Protein AF-A0A3S5DMW7-F1 (afdb_monomer_lite)

InterPro domains:
  IPR001501 Nickel-dependent hydrogenase, large subunit [PF00374] (2-198)
  IPR029014 [NiFe]-hydrogenase, large subunit [G3DSA:1.10.645.10] (1-201)
  IPR029014 [NiFe]-hydrogenase, large subunit [SSF56762] (2-193)
  IPR050867 [NiFe]/[NiFeSe] hydrogenase large subunit [PTHR42958] (2-194)

Radius of gyration: 21.22 Å; chains: 1; bounding box: 52×34×64 Å

Structure (mmCIF, N/CA/C/O backbone):
data_AF-A0A3S5DMW7-F1
#
_entry.id   AF-A0A3S5DMW7-F1
#
loop_
_atom_site.group_PDB
_atom_site.id
_atom_site.type_symbol
_atom_site.label_atom_id
_atom_site.label_alt_id
_atom_site.label_comp_id
_atom_site.label_asym_id
_atom_site.label_entity_id
_atom_site.label_seq_id
_atom_site.pdbx_PDB_ins_code
_atom_site.Cartn_x
_atom_site.Cartn_y
_atom_site.Cartn_z
_atom_site.occupancy
_atom_site.B_iso_or_equiv
_atom_site.auth_seq_id
_atom_site.auth_comp_id
_atom_site.auth_asym_id
_atom_site.auth_atom_id
_atom_site.pdbx_PDB_model_num
ATOM 1 N N . MET A 1 1 ? -8.457 -1.153 -12.625 1.00 88.94 1 MET A N 1
ATOM 2 C CA . MET A 1 1 ? -7.488 -0.552 -11.677 1.00 88.94 1 MET A CA 1
ATOM 3 C C . MET A 1 1 ? -7.073 -1.619 -10.680 1.00 88.94 1 MET A C 1
ATOM 5 O O . MET A 1 1 ? -7.927 -2.416 -10.309 1.00 88.94 1 MET A O 1
ATOM 9 N N . ASN A 1 2 ? -5.802 -1.644 -10.276 1.00 97.62 2 ASN A N 1
ATOM 10 C CA . ASN A 1 2 ? -5.275 -2.627 -9.328 1.00 97.62 2 ASN A CA 1
ATOM 11 C C . ASN A 1 2 ? -4.848 -1.918 -8.041 1.00 97.62 2 ASN A C 1
ATOM 13 O O . ASN A 1 2 ? -4.156 -0.903 -8.116 1.00 97.62 2 ASN A O 1
ATOM 17 N N . LEU A 1 3 ? -5.246 -2.435 -6.881 1.00 98.31 3 LEU A N 1
ATOM 18 C CA . LEU A 1 3 ? -5.044 -1.797 -5.579 1.00 98.31 3 LEU A CA 1
ATOM 19 C C . LEU A 1 3 ? -4.455 -2.766 -4.570 1.00 98.31 3 LEU A C 1
ATOM 21 O O . LEU A 1 3 ? -4.850 -3.928 -4.543 1.00 98.31 3 LEU A O 1
ATOM 25 N N . LEU A 1 4 ? -3.560 -2.284 -3.710 1.00 98.38 4 LEU A N 1
ATOM 26 C CA . LEU A 1 4 ? -2.940 -3.102 -2.671 1.00 98.38 4 LEU A CA 1
ATOM 27 C C . LEU A 1 4 ? -2.828 -2.344 -1.342 1.00 98.38 4 LEU A C 1
ATOM 29 O O . LEU A 1 4 ? -2.304 -1.227 -1.278 1.00 98.38 4 LEU A O 1
ATOM 33 N N . ALA A 1 5 ? -3.264 -2.989 -0.260 1.00 97.88 5 ALA A N 1
ATOM 34 C CA . ALA A 1 5 ? -3.064 -2.530 1.109 1.00 97.88 5 ALA A CA 1
ATOM 35 C C . ALA A 1 5 ? -2.750 -3.705 2.045 1.00 97.88 5 ALA A C 1
ATOM 37 O O . ALA A 1 5 ? -3.403 -4.745 2.017 1.00 97.88 5 ALA A O 1
ATOM 38 N N . TYR A 1 6 ? -1.764 -3.535 2.930 1.00 96.50 6 TYR A N 1
ATOM 39 C CA . TYR A 1 6 ? -1.372 -4.581 3.884 1.00 96.50 6 TYR A CA 1
ATOM 40 C C . TYR A 1 6 ? -2.154 -4.557 5.200 1.00 96.50 6 TYR A C 1
ATOM 42 O O . TYR A 1 6 ? -1.955 -5.463 6.015 1.00 96.50 6 TYR A O 1
ATOM 50 N N . GLY A 1 7 ? -3.006 -3.550 5.406 1.00 95.12 7 GLY A N 1
ATOM 51 C CA . GLY A 1 7 ? -3.596 -3.217 6.699 1.00 95.12 7 GLY A CA 1
ATOM 52 C C . GLY A 1 7 ? -2.568 -2.733 7.716 1.00 95.12 7 GLY A C 1
ATOM 53 O O . GLY A 1 7 ? -1.364 -2.969 7.576 1.00 95.12 7 GLY A O 1
ATOM 54 N N . GLU A 1 8 ? -3.054 -2.021 8.724 1.00 94.25 8 GLU A N 1
ATOM 55 C CA . GLU A 1 8 ? -2.233 -1.399 9.763 1.00 94.25 8 GLU A CA 1
ATOM 56 C C . GLU A 1 8 ? -3.098 -1.036 10.984 1.00 94.25 8 GLU A C 1
ATOM 58 O O . GLU A 1 8 ? -4.324 -1.120 10.914 1.00 94.25 8 GLU A O 1
ATOM 63 N N . PHE A 1 9 ? -2.447 -0.627 12.076 1.00 95.31 9 PHE A N 1
ATOM 64 C CA . PHE A 1 9 ? -3.040 -0.289 13.368 1.00 95.31 9 PHE A CA 1
ATOM 65 C C . PHE A 1 9 ? -3.778 -1.487 13.962 1.00 95.31 9 PHE A C 1
ATOM 67 O O . PHE A 1 9 ? -5.007 -1.521 13.944 1.00 95.31 9 PHE A O 1
ATOM 74 N N . PRO A 1 10 ? -3.029 -2.487 14.458 1.00 96.00 10 PRO A N 1
ATOM 75 C CA . PRO A 1 10 ? -3.631 -3.566 15.219 1.00 96.00 10 PRO A CA 1
ATOM 76 C C . PRO A 1 10 ? -4.292 -2.987 16.467 1.00 96.00 10 PRO A C 1
ATOM 78 O O . PRO A 1 10 ? -3.676 -2.199 17.189 1.00 96.00 10 PRO A O 1
ATOM 81 N N . ASP A 1 11 ? -5.538 -3.375 16.715 1.00 96.75 11 ASP A N 1
ATOM 82 C CA . ASP A 1 11 ? -6.206 -3.050 17.959 1.00 96.75 11 ASP A CA 1
ATOM 83 C C . ASP A 1 11 ? -5.523 -3.857 19.068 1.00 96.75 11 ASP A C 1
ATOM 85 O O . ASP A 1 11 ? -4.703 -3.345 19.823 1.00 96.75 11 ASP A O 1
ATOM 89 N N . ASN A 1 12 ? -5.714 -5.163 19.147 1.00 97.00 12 ASN A N 1
ATOM 90 C CA . ASN A 1 12 ? -5.015 -5.971 20.144 1.00 97.00 12 ASN A CA 1
ATOM 91 C C . ASN A 1 12 ? -3.501 -6.065 19.862 1.00 97.00 12 ASN A C 1
ATOM 93 O O . ASN A 1 12 ? -3.116 -6.333 18.720 1.00 97.00 12 ASN A O 1
ATOM 97 N N . PRO A 1 13 ? -2.626 -5.842 20.868 1.00 94.69 13 PRO A N 1
ATOM 98 C CA . PRO A 1 13 ? -1.183 -5.931 20.678 1.00 94.69 13 PRO A CA 1
ATOM 99 C C . PRO A 1 13 ? -0.769 -7.312 20.163 1.00 94.69 13 PRO A C 1
ATOM 101 O O . PRO A 1 13 ? -1.305 -8.325 20.598 1.00 94.69 13 PRO A O 1
ATOM 104 N N . ASN A 1 14 ? 0.231 -7.347 19.280 1.00 92.56 14 ASN A N 1
ATOM 105 C CA . ASN A 1 14 ? 0.821 -8.566 18.705 1.00 92.56 14 ASN A CA 1
ATOM 106 C C . ASN A 1 14 ? -0.106 -9.422 17.816 1.00 92.56 14 ASN A C 1
ATOM 108 O O . ASN A 1 14 ? 0.345 -10.447 17.309 1.00 92.56 14 ASN A O 1
ATOM 112 N N . ASP A 1 15 ? -1.347 -9.000 17.556 1.00 94.50 15 ASP A N 1
ATOM 113 C CA . ASP A 1 15 ? -2.222 -9.630 16.564 1.00 94.50 15 ASP A CA 1
ATOM 114 C C . ASP A 1 15 ? -2.256 -8.802 15.268 1.00 94.50 15 ASP A C 1
ATOM 116 O O . ASP A 1 15 ? -2.816 -7.709 15.210 1.00 94.50 15 ASP A O 1
ATOM 120 N N . TYR A 1 16 ? -1.657 -9.331 14.200 1.00 93.38 16 TYR A N 1
ATOM 121 C CA . TYR A 1 16 ? -1.608 -8.692 12.878 1.00 93.38 16 TYR A CA 1
ATOM 122 C C . TYR A 1 16 ? -2.583 -9.323 11.865 1.00 93.38 16 TYR A C 1
ATOM 124 O O . TYR A 1 16 ? -2.405 -9.175 10.643 1.00 93.38 16 TYR A O 1
ATOM 132 N N . SER A 1 17 ? -3.595 -10.048 12.354 1.00 94.00 17 SER A N 1
ATOM 133 C CA . SER A 1 17 ? -4.706 -10.562 11.553 1.00 94.00 17 SER A CA 1
ATOM 134 C C . SER A 1 17 ? -5.519 -9.420 10.936 1.00 94.00 17 SER A C 1
ATOM 136 O O . SER A 1 17 ? -5.636 -8.335 11.498 1.00 94.00 17 SER A O 1
ATOM 138 N N . ALA A 1 18 ? -6.104 -9.644 9.755 1.00 92.62 18 ALA A N 1
ATOM 139 C CA . ALA A 1 18 ? -6.871 -8.604 9.060 1.00 92.62 18 ALA A CA 1
ATOM 140 C C . ALA A 1 18 ? -8.084 -8.098 9.865 1.00 92.62 18 ALA A C 1
ATOM 142 O O . ALA A 1 18 ? -8.461 -6.939 9.719 1.00 92.62 18 ALA A O 1
ATOM 143 N N . SER A 1 19 ? -8.665 -8.948 10.716 1.00 94.94 19 SER A N 1
ATOM 144 C CA . SER A 1 19 ? -9.778 -8.613 11.611 1.00 94.94 19 SER A CA 1
ATOM 145 C C . SER A 1 19 ? -9.392 -7.645 12.725 1.00 94.94 19 SER A C 1
ATOM 147 O O . SER A 1 19 ? -10.239 -6.883 13.174 1.00 94.94 19 SER A O 1
ATOM 149 N N . ASN A 1 20 ? -8.130 -7.658 13.157 1.00 96.75 20 ASN A N 1
ATOM 150 C CA . ASN A 1 20 ? -7.638 -6.801 14.232 1.00 96.75 20 ASN A CA 1
ATOM 151 C C . ASN A 1 20 ? -7.039 -5.481 13.716 1.00 96.75 20 ASN A C 1
ATOM 153 O O . ASN A 1 20 ? -6.748 -4.590 14.504 1.00 96.75 20 ASN A O 1
ATOM 157 N N . LEU A 1 21 ? -6.834 -5.338 12.403 1.00 96.44 21 LEU A N 1
ATOM 158 C CA . LEU A 1 21 ? -6.271 -4.130 11.796 1.00 96.44 21 LEU A CA 1
ATOM 159 C C . LEU A 1 21 ? -7.374 -3.105 11.494 1.00 96.44 21 LEU A C 1
ATOM 161 O O . LEU A 1 21 ? -8.274 -3.361 10.686 1.00 96.44 21 LEU A O 1
ATOM 165 N N . LEU A 1 22 ? -7.261 -1.917 12.095 1.00 97.00 22 LEU A N 1
ATOM 166 C CA . LEU A 1 22 ? -8.181 -0.798 11.868 1.00 97.00 22 LEU A CA 1
ATOM 167 C C . LEU A 1 22 ? -8.107 -0.299 10.414 1.00 97.00 22 LEU A C 1
ATOM 169 O O . LEU A 1 22 ? -9.140 -0.026 9.801 1.00 97.00 22 LEU A O 1
ATOM 173 N N . LEU A 1 23 ? -6.903 -0.225 9.825 1.00 96.75 23 LEU A N 1
ATOM 174 C CA . LEU A 1 23 ? -6.765 0.037 8.390 1.00 96.75 23 LEU A CA 1
ATOM 175 C C . LEU A 1 23 ? -6.998 -1.239 7.556 1.00 96.75 23 LEU A C 1
ATOM 177 O O . LEU A 1 23 ? -6.433 -2.288 7.878 1.00 96.75 23 LEU A O 1
ATOM 181 N N . PRO A 1 24 ? -7.725 -1.153 6.423 1.00 97.31 24 PRO A N 1
ATOM 182 C CA . PRO A 1 24 ? -8.027 -2.296 5.562 1.00 97.31 24 PRO A CA 1
ATOM 183 C C . PRO A 1 24 ? -6.792 -3.008 4.992 1.00 97.31 24 PRO A C 1
ATOM 185 O O . PRO A 1 24 ? -5.833 -2.375 4.536 1.00 97.31 24 PRO A O 1
ATOM 188 N N . ARG A 1 25 ? -6.862 -4.344 4.949 1.00 97.50 25 ARG A N 1
ATOM 189 C CA . ARG A 1 25 ? -5.936 -5.233 4.229 1.00 97.50 25 ARG A CA 1
ATOM 190 C C . ARG A 1 25 ? -6.668 -5.889 3.064 1.00 97.50 25 ARG A C 1
ATOM 192 O O . ARG A 1 25 ? -7.786 -6.365 3.248 1.00 97.50 25 ARG A O 1
ATOM 199 N N . GLY A 1 26 ? -6.019 -5.951 1.907 1.00 97.94 26 GLY A N 1
ATOM 200 C CA . GLY A 1 26 ? -6.532 -6.639 0.728 1.00 97.94 26 GLY A CA 1
ATOM 201 C C . GLY A 1 26 ? -5.819 -6.237 -0.560 1.00 97.94 26 GLY A C 1
ATOM 202 O O . GLY A 1 26 ? -5.031 -5.284 -0.586 1.00 97.94 26 GLY A O 1
ATOM 203 N N . ALA A 1 27 ? -6.120 -6.967 -1.627 1.00 98.38 27 ALA A N 1
ATOM 204 C CA . ALA A 1 27 ? -5.734 -6.643 -2.990 1.00 98.38 27 ALA A CA 1
ATOM 205 C C . ALA A 1 27 ? -6.950 -6.717 -3.918 1.00 98.38 27 ALA A C 1
ATOM 207 O O . ALA A 1 27 ? -7.788 -7.603 -3.786 1.00 98.38 27 ALA A O 1
ATOM 208 N N . ILE A 1 28 ? -7.025 -5.788 -4.866 1.00 98.38 28 ILE A N 1
ATOM 209 C CA . ILE A 1 28 ? -8.033 -5.765 -5.930 1.00 98.38 28 ILE A CA 1
ATOM 210 C C . ILE A 1 28 ? -7.286 -5.789 -7.254 1.00 98.38 28 ILE A C 1
ATOM 212 O O . ILE A 1 28 ? -6.355 -5.004 -7.451 1.00 98.38 28 ILE A O 1
ATOM 216 N N . ILE A 1 29 ? -7.695 -6.670 -8.160 1.00 98.06 29 ILE A N 1
ATOM 217 C CA . ILE A 1 29 ? -7.090 -6.841 -9.483 1.00 98.06 29 ILE A CA 1
ATOM 218 C C . ILE A 1 29 ? -8.149 -6.698 -10.571 1.00 98.06 29 ILE A C 1
ATOM 220 O O . ILE A 1 29 ? -9.321 -7.007 -10.375 1.00 98.06 29 ILE A O 1
ATOM 224 N N . ASN A 1 30 ? -7.741 -6.183 -11.729 1.00 95.94 30 ASN A N 1
ATOM 225 C CA . ASN A 1 30 ? -8.573 -6.040 -12.925 1.00 95.94 30 ASN A CA 1
ATOM 226 C C . ASN A 1 30 ? -9.869 -5.236 -12.708 1.00 95.94 30 ASN A C 1
ATOM 228 O O . ASN A 1 30 ? -10.813 -5.363 -13.479 1.00 95.94 30 ASN A O 1
ATOM 232 N N . GLY A 1 31 ? -9.911 -4.374 -11.681 1.00 93.69 31 GLY A N 1
ATOM 233 C CA . GLY A 1 31 ? -11.104 -3.598 -11.330 1.00 93.69 31 GLY A CA 1
ATOM 234 C C . GLY A 1 31 ? -12.275 -4.425 -10.789 1.00 93.69 31 GLY A C 1
ATOM 235 O O . GLY A 1 31 ? -13.395 -3.925 -10.796 1.00 93.69 31 GLY A O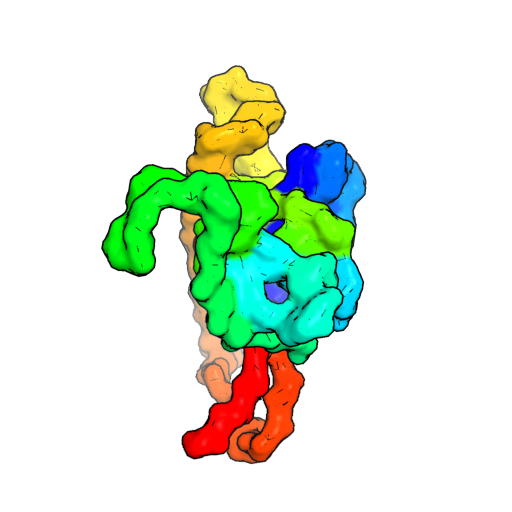 1
ATOM 236 N N . ARG A 1 32 ? -12.041 -5.661 -10.333 1.00 95.75 32 ARG A N 1
ATOM 237 C CA . ARG A 1 32 ? -13.064 -6.515 -9.713 1.00 95.75 32 ARG A CA 1
ATOM 238 C C . ARG A 1 32 ? -13.211 -6.186 -8.236 1.00 95.75 32 ARG A C 1
ATOM 240 O O . ARG A 1 32 ? -12.566 -6.784 -7.383 1.00 95.75 32 ARG A O 1
ATOM 247 N N . PHE A 1 33 ? -13.978 -5.145 -7.936 1.00 94.31 33 PHE A N 1
ATOM 248 C CA . PHE A 1 33 ? -14.118 -4.647 -6.566 1.00 94.31 33 PHE A CA 1
ATOM 249 C C . PHE A 1 33 ? -15.022 -5.514 -5.673 1.00 94.31 33 PHE A C 1
ATOM 251 O O . PHE A 1 33 ? -15.034 -5.339 -4.457 1.00 94.31 33 PHE A O 1
ATOM 258 N N . ASP A 1 34 ? -15.759 -6.442 -6.271 1.00 95.19 34 ASP A N 1
ATOM 259 C CA . ASP A 1 34 ? -16.505 -7.523 -5.631 1.00 95.19 34 ASP A CA 1
ATOM 260 C C . ASP A 1 34 ? -15.597 -8.656 -5.115 1.00 95.19 34 ASP A C 1
ATOM 262 O O . ASP A 1 34 ? -15.972 -9.375 -4.190 1.00 95.19 34 ASP A O 1
ATOM 266 N N . GLU A 1 35 ? -14.377 -8.768 -5.647 1.00 96.56 35 GLU A N 1
ATOM 267 C CA . GLU A 1 35 ? -13.385 -9.777 -5.274 1.00 96.56 35 GLU A CA 1
ATOM 268 C C . GLU A 1 35 ? -12.179 -9.126 -4.568 1.00 96.56 35 GLU A C 1
ATOM 270 O O . GLU A 1 35 ? -11.212 -8.682 -5.191 1.00 96.56 35 GLU A O 1
ATOM 275 N N . ILE A 1 36 ? -12.207 -9.076 -3.233 1.00 97.69 36 ILE A N 1
ATOM 276 C CA . ILE A 1 36 ? -11.080 -8.560 -2.441 1.00 97.69 36 ILE A CA 1
ATOM 277 C C . ILE A 1 36 ? -10.206 -9.728 -1.995 1.00 97.69 36 ILE A C 1
ATOM 279 O O . ILE A 1 36 ? -10.544 -10.464 -1.067 1.00 97.69 36 ILE A O 1
ATOM 283 N N . HIS A 1 37 ? -9.052 -9.882 -2.638 1.00 98.25 37 HIS A N 1
ATOM 284 C CA . HIS A 1 37 ? -8.126 -10.963 -2.331 1.00 98.25 37 HIS A CA 1
ATOM 285 C C . HIS A 1 37 ? -7.398 -10.711 -1.002 1.00 98.25 37 HIS A C 1
ATOM 287 O O . HIS A 1 37 ? -6.938 -9.586 -0.750 1.00 98.25 37 HIS A O 1
ATOM 293 N N . PRO A 1 38 ? -7.231 -11.742 -0.154 1.00 97.31 38 PRO A N 1
ATOM 294 C CA . PRO A 1 38 ? -6.315 -11.657 0.970 1.00 97.31 38 PRO A CA 1
ATOM 295 C C . PRO A 1 38 ? -4.880 -11.500 0.453 1.00 97.31 38 PRO A C 1
ATOM 297 O O . PRO A 1 38 ? -4.543 -11.938 -0.645 1.00 97.31 38 PRO A O 1
ATOM 300 N N . VAL A 1 39 ? -4.039 -10.862 1.262 1.00 96.31 39 VAL A N 1
ATOM 301 C CA . VAL A 1 39 ? -2.619 -10.652 0.954 1.00 96.31 39 VAL A CA 1
ATOM 302 C C . VAL A 1 39 ? -1.805 -11.438 1.958 1.00 96.31 39 VAL A C 1
ATOM 304 O O . VAL A 1 39 ? -1.965 -11.193 3.155 1.00 96.31 39 VAL A O 1
ATOM 307 N N . ASP A 1 40 ? -0.899 -12.290 1.503 1.00 94.00 40 ASP A N 1
ATOM 308 C CA . ASP A 1 40 ? 0.073 -13.014 2.315 1.00 94.00 40 ASP A CA 1
ATOM 309 C C . ASP A 1 40 ? 1.490 -12.490 2.028 1.00 94.00 40 ASP A C 1
ATOM 311 O O . ASP A 1 40 ? 1.956 -12.458 0.896 1.00 94.00 40 ASP A O 1
ATOM 315 N N . LEU A 1 41 ? 2.189 -12.039 3.074 1.00 90.56 41 LEU A N 1
ATOM 316 C CA . LEU A 1 41 ? 3.551 -11.509 2.931 1.00 90.56 41 LEU A CA 1
ATOM 317 C C . LEU A 1 41 ? 4.637 -12.589 3.001 1.00 90.56 41 LEU A C 1
ATOM 319 O O . LEU A 1 41 ? 5.815 -12.268 2.820 1.00 90.56 41 LEU A O 1
ATOM 323 N N . THR A 1 42 ? 4.256 -13.813 3.360 1.00 89.56 42 THR A N 1
ATOM 324 C CA . THR A 1 42 ? 5.150 -14.968 3.490 1.00 89.56 42 THR A CA 1
ATOM 325 C C . THR A 1 42 ? 5.154 -15.831 2.236 1.00 89.56 42 THR A C 1
ATOM 327 O O . THR A 1 42 ? 6.143 -16.503 1.965 1.00 89.56 42 THR A O 1
ATOM 330 N N . ALA A 1 43 ? 4.085 -15.766 1.444 1.00 93.06 43 ALA A N 1
ATOM 331 C CA . ALA A 1 43 ? 3.970 -16.483 0.188 1.00 93.06 43 ALA A CA 1
ATOM 332 C C . ALA A 1 43 ? 4.981 -15.943 -0.857 1.00 93.06 43 ALA A C 1
ATOM 334 O O . ALA A 1 43 ? 4.923 -14.761 -1.222 1.00 93.06 43 ALA A O 1
ATOM 335 N N . PRO A 1 44 ? 5.921 -16.779 -1.346 1.00 92.12 44 PRO A N 1
ATOM 336 C CA . PRO A 1 44 ? 7.010 -16.344 -2.228 1.00 92.12 44 PRO A CA 1
ATOM 337 C C . PRO A 1 44 ? 6.550 -15.957 -3.647 1.00 92.12 44 PRO A C 1
ATOM 339 O O . PRO A 1 44 ? 7.268 -15.272 -4.380 1.00 92.12 44 PRO A O 1
ATOM 342 N N . ASP A 1 45 ? 5.354 -16.380 -4.044 1.00 94.69 45 ASP A N 1
ATOM 343 C CA . ASP A 1 45 ? 4.718 -16.104 -5.334 1.00 94.69 45 ASP A CA 1
ATOM 344 C C . ASP A 1 45 ? 3.790 -14.873 -5.305 1.00 94.69 45 ASP A C 1
ATOM 346 O O . ASP A 1 45 ? 3.307 -14.436 -6.351 1.00 94.69 45 ASP A O 1
ATOM 350 N N . GLU A 1 46 ? 3.565 -14.264 -4.133 1.00 96.00 46 GLU A N 1
ATOM 351 C CA . GLU A 1 46 ? 2.762 -13.046 -4.024 1.00 96.00 46 GLU A CA 1
ATOM 352 C C . GLU A 1 46 ? 3.575 -11.789 -4.319 1.00 96.00 46 GLU A C 1
ATOM 354 O O . GLU A 1 46 ? 3.417 -11.182 -5.375 1.00 96.00 46 GLU A O 1
ATOM 359 N N . ILE A 1 47 ? 4.411 -11.345 -3.380 1.00 95.44 47 ILE A N 1
ATOM 360 C CA . ILE A 1 47 ? 5.098 -10.053 -3.484 1.00 95.44 47 ILE A CA 1
ATOM 361 C C . ILE A 1 47 ? 6.504 -10.278 -4.006 1.00 95.44 47 ILE A C 1
ATOM 363 O O . ILE A 1 47 ? 7.372 -10.734 -3.266 1.00 95.44 47 ILE A O 1
ATOM 367 N N . GLN A 1 48 ? 6.735 -9.888 -5.253 1.00 96.25 48 GLN A N 1
ATOM 368 C CA . GLN A 1 48 ? 8.019 -10.052 -5.925 1.00 96.25 48 GLN A CA 1
ATOM 369 C C . GLN A 1 48 ? 8.534 -8.712 -6.435 1.00 96.25 48 GLN A C 1
ATOM 371 O O . GLN A 1 48 ? 7.758 -7.879 -6.900 1.00 96.25 48 GLN A O 1
ATOM 376 N N . GLU A 1 49 ? 9.843 -8.500 -6.369 1.00 96.50 49 GLU A N 1
ATOM 377 C CA . GLU A 1 49 ? 10.521 -7.347 -6.955 1.00 96.50 49 GLU A CA 1
ATOM 378 C C . GLU A 1 49 ? 11.294 -7.775 -8.200 1.00 96.50 49 GLU A C 1
ATOM 380 O O . GLU A 1 49 ? 12.016 -8.768 -8.185 1.00 96.50 49 GLU A O 1
ATOM 385 N N . PHE A 1 50 ? 11.140 -7.009 -9.278 1.00 96.94 50 PHE A N 1
ATOM 386 C CA . PHE A 1 50 ? 11.845 -7.210 -10.540 1.00 96.94 50 PHE A CA 1
ATOM 387 C C . PHE A 1 50 ? 12.879 -6.103 -10.748 1.00 96.94 50 PHE A C 1
ATOM 389 O O . PHE A 1 50 ? 12.691 -4.967 -10.295 1.00 96.94 50 PHE A O 1
ATOM 396 N N . VAL A 1 51 ? 13.952 -6.421 -11.474 1.00 97.06 51 VAL A N 1
ATOM 397 C CA . VAL A 1 51 ? 15.030 -5.474 -11.815 1.00 97.06 51 VAL A CA 1
ATOM 398 C C . VAL A 1 51 ? 15.266 -5.346 -13.318 1.00 97.06 51 VAL A C 1
ATOM 400 O O . VAL A 1 51 ? 16.223 -4.687 -13.719 1.00 97.06 51 VAL A O 1
ATOM 403 N N . THR A 1 52 ? 14.396 -5.917 -14.157 1.00 96.19 52 THR A N 1
ATOM 404 C CA . THR A 1 52 ? 14.486 -5.874 -15.628 1.00 96.19 52 THR A CA 1
ATOM 405 C C . THR A 1 52 ? 14.774 -4.461 -16.143 1.00 96.19 52 THR A C 1
ATOM 407 O O . THR A 1 52 ? 15.738 -4.260 -16.873 1.00 96.19 52 THR A O 1
ATOM 410 N N . HIS A 1 53 ? 14.046 -3.462 -15.630 1.00 97.06 53 HIS A N 1
ATOM 411 C CA . HIS A 1 53 ? 14.195 -2.046 -15.993 1.00 97.06 53 HIS A CA 1
ATOM 412 C C . HIS A 1 53 ? 14.825 -1.167 -14.894 1.00 97.06 53 HIS A C 1
ATOM 414 O O . HIS A 1 53 ? 14.727 0.062 -14.916 1.00 97.06 53 HIS A O 1
ATOM 420 N N . SER A 1 54 ? 15.503 -1.779 -13.924 1.00 97.38 54 SER A N 1
ATOM 421 C CA . SER A 1 54 ? 16.137 -1.077 -12.804 1.00 97.38 54 SER A CA 1
ATOM 422 C C . SER A 1 54 ? 17.651 -1.290 -12.817 1.00 97.38 54 SER A C 1
ATOM 424 O O . SER A 1 54 ? 18.116 -2.361 -13.207 1.00 97.38 54 SER A O 1
ATOM 426 N N . TRP A 1 55 ? 18.430 -0.313 -12.348 1.00 97.25 55 TRP A N 1
ATOM 427 C CA . TRP A 1 55 ? 19.899 -0.354 -12.252 1.00 97.25 55 TRP A CA 1
ATOM 428 C C . TRP A 1 55 ? 20.406 -1.273 -11.127 1.00 97.25 55 TRP A C 1
ATOM 430 O O . TRP A 1 55 ? 21.218 -0.898 -10.286 1.00 97.25 55 TRP A O 1
ATOM 440 N N . TYR A 1 56 ? 19.919 -2.507 -11.117 1.00 97.06 56 TYR A N 1
ATOM 441 C CA . TYR A 1 56 ? 20.360 -3.600 -10.263 1.00 97.06 56 TYR A CA 1
ATOM 442 C C . TYR A 1 56 ? 20.537 -4.862 -11.100 1.00 97.06 56 TYR A C 1
ATOM 444 O O . TYR A 1 56 ? 19.931 -4.992 -12.168 1.00 97.06 56 TYR A O 1
ATOM 452 N N . THR A 1 57 ? 21.317 -5.806 -10.593 1.00 96.19 57 THR A N 1
ATOM 453 C CA . THR A 1 57 ? 21.459 -7.142 -11.173 1.00 96.19 57 THR A CA 1
ATOM 454 C C . THR A 1 57 ? 21.055 -8.214 -10.165 1.00 96.19 57 THR A C 1
ATOM 456 O O . THR A 1 57 ? 21.232 -8.043 -8.960 1.00 96.19 57 THR A O 1
ATOM 459 N N . TYR A 1 58 ? 20.496 -9.316 -10.666 1.00 94.44 58 TYR A N 1
ATOM 460 C CA . TYR A 1 58 ? 20.275 -10.564 -9.921 1.00 94.44 58 TYR A CA 1
ATOM 461 C C . TYR A 1 58 ? 21.259 -11.670 -10.349 1.00 94.44 58 TYR A C 1
ATOM 463 O O . TYR A 1 58 ? 21.029 -12.855 -10.103 1.00 94.44 58 TYR A O 1
ATOM 471 N N . GLY A 1 59 ? 22.356 -11.287 -11.010 1.00 89.00 59 GLY A N 1
ATOM 472 C CA . GLY A 1 59 ? 23.345 -12.203 -11.573 1.00 89.00 59 GLY A CA 1
ATOM 473 C C . GLY A 1 59 ? 22.981 -12.702 -12.976 1.00 89.00 59 GLY A C 1
ATOM 474 O O . GLY A 1 59 ? 21.895 -12.441 -13.504 1.00 89.00 59 GLY A O 1
ATOM 475 N N . ASN A 1 60 ? 23.928 -13.405 -13.603 1.00 79.12 60 ASN A N 1
ATOM 476 C CA . ASN A 1 60 ? 23.882 -13.783 -15.019 1.00 79.12 60 ASN A CA 1
ATOM 477 C C . ASN A 1 60 ? 22.598 -14.561 -15.374 1.00 79.12 60 ASN A C 1
ATOM 479 O O . ASN A 1 60 ? 22.416 -15.699 -14.951 1.00 79.12 60 ASN A O 1
ATOM 483 N N . GLY A 1 61 ? 21.720 -13.943 -16.173 1.00 76.31 61 GLY A N 1
ATOM 484 C CA . GLY A 1 61 ? 20.497 -14.563 -16.703 1.00 76.31 61 GLY A CA 1
ATOM 485 C C . GLY A 1 61 ? 19.264 -14.525 -15.789 1.00 76.31 61 GLY A C 1
ATOM 486 O O . GLY A 1 61 ? 18.231 -15.077 -16.156 1.00 76.31 61 GLY A O 1
ATOM 487 N N . ASN A 1 62 ? 19.329 -13.876 -14.620 1.00 87.69 62 ASN A N 1
ATOM 488 C CA . ASN A 1 62 ? 18.203 -13.824 -13.672 1.00 87.69 62 ASN A CA 1
ATOM 489 C C . ASN A 1 62 ? 17.456 -12.480 -13.645 1.00 87.69 62 ASN A C 1
ATOM 491 O O . ASN A 1 62 ? 16.522 -12.322 -12.864 1.00 87.69 62 ASN A O 1
ATOM 495 N N . ASN A 1 63 ? 17.831 -11.518 -14.491 1.00 89.06 63 ASN A N 1
ATOM 496 C CA . ASN A 1 63 ? 17.259 -10.165 -14.463 1.00 89.06 63 ASN A CA 1
ATOM 497 C C . ASN A 1 63 ? 15.772 -10.095 -14.862 1.00 89.06 63 ASN A C 1
ATOM 499 O O . ASN A 1 63 ? 15.118 -9.104 -14.537 1.00 89.06 63 ASN A O 1
ATOM 503 N N . ASP A 1 64 ? 15.237 -11.139 -15.498 1.00 91.62 64 ASP A N 1
ATOM 504 C CA . ASP A 1 64 ? 13.819 -11.242 -15.877 1.00 91.62 64 ASP A CA 1
ATOM 505 C C . ASP A 1 64 ? 12.956 -11.937 -14.813 1.00 91.62 64 ASP A C 1
ATOM 507 O O . ASP A 1 64 ? 11.733 -12.006 -14.939 1.00 91.62 64 ASP A O 1
ATOM 511 N N . LYS A 1 65 ? 13.572 -12.451 -13.741 1.00 93.19 65 LYS A N 1
ATOM 512 C CA . LYS A 1 65 ? 12.863 -13.116 -12.645 1.00 93.19 65 LYS A CA 1
ATOM 513 C C . LYS A 1 65 ? 12.529 -12.127 -11.536 1.00 93.19 65 LYS A C 1
ATOM 515 O O . LYS A 1 65 ? 13.338 -11.275 -11.169 1.00 93.19 65 LYS A O 1
ATOM 520 N N . GLY A 1 66 ? 11.339 -12.287 -10.969 1.00 94.56 66 GLY A N 1
ATOM 521 C CA . GLY A 1 66 ? 10.941 -11.609 -9.745 1.00 94.56 66 GLY A CA 1
ATOM 522 C C . GLY A 1 66 ? 11.464 -12.370 -8.536 1.00 94.56 66 GLY A C 1
ATOM 523 O O . GLY A 1 66 ? 11.333 -13.592 -8.478 1.00 94.56 66 GLY A O 1
ATOM 524 N N . LEU A 1 67 ? 12.037 -11.659 -7.568 1.00 94.38 67 LEU A N 1
ATOM 525 C CA . LEU A 1 67 ? 12.461 -12.247 -6.299 1.00 94.38 67 LEU A CA 1
ATOM 526 C C . LEU A 1 67 ? 11.533 -11.794 -5.180 1.00 94.38 67 LEU A C 1
ATOM 528 O O . LEU A 1 67 ? 11.236 -10.604 -5.040 1.00 94.38 67 LEU A O 1
ATOM 532 N N . HIS A 1 68 ? 11.090 -12.743 -4.361 1.00 93.50 68 HIS A N 1
ATOM 533 C CA . HIS A 1 68 ? 10.445 -12.412 -3.102 1.00 93.50 68 HIS A CA 1
ATOM 534 C C . HIS A 1 68 ? 11.466 -11.725 -2.176 1.00 93.50 68 HIS A C 1
ATOM 536 O O . HIS A 1 68 ? 12.630 -12.115 -2.174 1.00 93.50 68 HIS A O 1
ATOM 542 N N . PRO A 1 69 ? 11.085 -10.732 -1.350 1.00 91.12 69 PRO A N 1
ATOM 543 C CA . PRO A 1 69 ? 12.035 -9.987 -0.523 1.00 91.12 69 PRO A CA 1
ATOM 544 C C . PRO A 1 69 ? 12.909 -10.810 0.431 1.00 91.12 69 PRO A C 1
ATOM 546 O O . PRO A 1 69 ? 13.960 -10.319 0.826 1.00 91.12 69 PRO A O 1
ATOM 549 N N . TRP A 1 70 ? 12.509 -12.027 0.816 1.00 86.38 70 TRP A N 1
ATOM 550 C CA . TRP A 1 70 ? 13.395 -12.925 1.576 1.00 86.38 70 TRP A CA 1
ATOM 551 C C . TRP A 1 70 ? 14.602 -13.405 0.768 1.00 86.38 70 TRP A C 1
ATOM 553 O O . TRP A 1 70 ? 15.686 -13.518 1.326 1.00 86.38 70 TRP A O 1
ATOM 563 N N . ASP A 1 71 ? 14.422 -13.589 -0.534 1.00 90.56 71 ASP A N 1
ATOM 564 C CA . ASP A 1 71 ? 15.465 -13.958 -1.493 1.00 90.56 71 ASP A CA 1
ATOM 565 C C . ASP A 1 71 ? 16.010 -12.718 -2.226 1.00 90.56 71 ASP A C 1
ATOM 567 O O . ASP A 1 71 ? 16.735 -12.817 -3.214 1.00 90.56 71 ASP A O 1
ATOM 571 N N . GLY A 1 72 ? 15.610 -11.521 -1.785 1.00 88.56 72 GLY A N 1
ATOM 572 C CA . GLY A 1 72 ? 15.859 -10.272 -2.485 1.00 88.56 72 GLY A CA 1
ATOM 573 C C . GLY A 1 72 ? 17.338 -9.895 -2.491 1.00 88.56 72 GLY A C 1
ATOM 574 O O . GLY A 1 72 ? 17.961 -9.736 -1.445 1.00 88.56 72 GLY A O 1
ATOM 575 N N . LEU A 1 73 ? 17.879 -9.638 -3.680 1.00 91.94 73 LEU A N 1
ATOM 576 C CA . LEU A 1 73 ? 19.241 -9.135 -3.865 1.00 91.94 73 LEU A CA 1
ATOM 577 C C . LEU A 1 73 ? 19.240 -7.625 -4.113 1.00 91.94 73 LEU A C 1
ATOM 579 O O . LEU A 1 73 ? 18.323 -7.083 -4.734 1.00 91.94 73 LEU A O 1
ATOM 583 N N . THR A 1 74 ? 20.261 -6.918 -3.630 1.00 94.94 74 THR A N 1
ATOM 584 C CA . THR A 1 74 ? 20.442 -5.477 -3.879 1.00 94.94 74 THR A CA 1
ATOM 585 C C . THR A 1 74 ? 21.881 -5.208 -4.302 1.00 94.94 74 THR A C 1
ATOM 587 O O . THR A 1 74 ? 22.672 -4.659 -3.544 1.00 94.94 74 THR A O 1
ATOM 590 N N . GLU A 1 75 ? 22.207 -5.613 -5.528 1.00 95.88 75 GLU A N 1
ATOM 591 C CA . GLU A 1 75 ? 23.503 -5.368 -6.160 1.00 95.88 75 GLU A CA 1
ATOM 592 C C . GLU A 1 75 ? 23.344 -4.295 -7.252 1.00 95.88 75 GLU A C 1
ATOM 594 O O . GLU A 1 75 ? 22.638 -4.535 -8.238 1.00 95.88 75 GLU A O 1
ATOM 599 N N . PRO A 1 76 ? 23.900 -3.083 -7.069 1.00 97.19 76 PRO A N 1
ATOM 600 C CA . PRO A 1 76 ? 23.729 -1.988 -8.017 1.00 97.19 76 PRO A CA 1
ATOM 601 C C . PRO A 1 76 ? 24.502 -2.249 -9.317 1.00 97.19 76 PRO A C 1
ATOM 603 O O . PRO A 1 76 ? 25.675 -2.607 -9.296 1.00 97.19 76 PRO A O 1
ATOM 606 N N . GLN A 1 77 ? 23.862 -1.995 -10.458 1.00 96.12 77 GLN A N 1
ATOM 607 C CA . GLN A 1 77 ? 24.472 -2.101 -11.783 1.00 96.12 77 GLN A CA 1
ATOM 608 C C . GLN A 1 77 ? 23.961 -0.966 -12.676 1.00 96.12 77 GLN A C 1
ATOM 610 O O . GLN A 1 77 ? 22.886 -1.054 -13.271 1.00 96.12 77 GLN A O 1
ATOM 615 N N . LEU A 1 78 ? 24.746 0.108 -12.768 1.00 95.94 78 LEU A N 1
ATOM 616 C CA . LEU A 1 78 ? 24.450 1.234 -13.650 1.00 95.94 78 LEU A CA 1
ATOM 617 C C . LEU A 1 78 ? 24.949 0.923 -15.063 1.00 95.94 78 LEU A C 1
ATOM 619 O O . LEU A 1 78 ? 26.151 0.890 -15.320 1.00 95.94 78 LEU A O 1
ATOM 623 N N . VAL A 1 79 ? 24.003 0.699 -15.967 1.00 94.00 79 VAL A N 1
ATOM 624 C CA . VAL A 1 79 ? 24.219 0.473 -17.397 1.00 94.00 79 VAL A CA 1
ATOM 625 C C . VAL A 1 79 ? 23.125 1.216 -18.157 1.00 94.00 79 VAL A C 1
ATOM 627 O O . VAL A 1 79 ? 21.974 1.236 -17.716 1.00 94.00 79 VAL A O 1
ATOM 630 N N . MET A 1 80 ? 23.504 1.857 -19.259 1.00 94.31 80 MET A N 1
ATOM 631 C CA . MET A 1 80 ? 22.589 2.611 -20.115 1.00 94.31 80 MET A CA 1
ATOM 632 C C . MET A 1 80 ? 22.242 1.784 -21.356 1.00 94.31 80 MET A C 1
ATOM 634 O O . MET A 1 80 ? 23.066 0.987 -21.804 1.00 94.31 80 MET A O 1
ATOM 638 N N . GLY A 1 81 ? 21.027 1.957 -21.877 1.00 95.31 81 GLY A N 1
ATOM 639 C CA . GLY A 1 81 ? 20.578 1.301 -23.105 1.00 95.31 81 GLY A CA 1
ATOM 640 C C . GLY A 1 81 ? 21.155 1.927 -24.377 1.00 95.31 81 GLY A C 1
ATOM 641 O O . GLY A 1 81 ? 21.845 2.947 -24.328 1.00 95.31 81 GLY A O 1
ATOM 642 N N . GLU A 1 82 ? 20.863 1.304 -25.517 1.00 97.50 82 GLU A N 1
ATOM 643 C CA . GLU A 1 82 ? 21.342 1.723 -26.841 1.00 97.50 82 GLU A CA 1
ATOM 644 C C . GLU A 1 82 ? 20.837 3.120 -27.230 1.00 97.50 82 GLU A C 1
ATOM 646 O O . GLU A 1 82 ? 21.555 3.888 -27.869 1.00 97.50 82 GLU A O 1
ATOM 651 N N . HIS A 1 83 ? 19.624 3.481 -26.805 1.00 97.06 83 HIS A N 1
ATOM 652 C CA . HIS A 1 83 ? 18.980 4.746 -27.161 1.00 97.06 83 HIS A CA 1
ATOM 653 C C . HIS A 1 83 ? 19.174 5.847 -26.106 1.00 97.06 83 HIS A C 1
ATOM 655 O O . HIS A 1 83 ? 18.516 6.890 -26.162 1.00 97.06 83 HIS A O 1
ATOM 661 N N . TYR A 1 84 ? 20.079 5.640 -25.144 1.00 97.38 84 TYR A N 1
ATOM 662 C CA . TYR A 1 84 ? 20.400 6.627 -24.116 1.00 97.38 84 TYR A CA 1
ATOM 663 C C . TYR A 1 84 ? 21.058 7.874 -24.717 1.00 97.38 84 TYR A C 1
ATOM 665 O O . TYR A 1 84 ? 22.008 7.777 -25.496 1.00 97.38 84 TYR A O 1
ATOM 673 N N . LYS A 1 85 ? 20.608 9.060 -24.291 1.00 97.88 85 LYS A N 1
ATOM 674 C CA . LYS A 1 85 ? 21.221 10.337 -24.676 1.00 97.88 85 LYS A CA 1
ATOM 675 C C . LYS A 1 85 ? 21.813 11.029 -23.461 1.00 97.88 85 LYS A C 1
ATOM 677 O O . LYS A 1 85 ? 21.105 11.378 -22.514 1.00 97.88 85 LYS A O 1
ATOM 682 N N . GLY A 1 86 ? 23.118 11.259 -23.512 1.00 95.94 86 GLY A N 1
ATOM 683 C CA . GLY A 1 86 ? 23.852 11.966 -22.474 1.00 95.94 86 GLY A CA 1
ATOM 684 C C . GLY A 1 86 ? 25.252 11.402 -22.265 1.00 95.94 86 GLY A C 1
ATOM 685 O O . GLY A 1 86 ? 25.807 10.699 -23.106 1.00 95.94 86 GLY A O 1
ATOM 686 N N . THR A 1 87 ? 25.826 11.700 -21.108 1.00 95.38 87 THR A N 1
ATOM 687 C CA . THR A 1 87 ? 27.112 11.175 -20.639 1.00 95.38 87 THR A CA 1
ATOM 688 C C . THR A 1 87 ? 26.915 10.434 -19.319 1.00 95.38 87 THR A C 1
ATOM 690 O O . THR A 1 87 ? 25.819 10.394 -18.766 1.00 95.38 87 THR A O 1
ATOM 693 N N . LYS A 1 88 ? 27.981 9.862 -18.755 1.00 92.12 88 LYS A N 1
ATOM 694 C CA . LYS A 1 88 ? 27.919 9.210 -17.436 1.00 92.12 88 LYS A CA 1
ATOM 695 C C . LYS A 1 88 ? 27.436 10.147 -16.316 1.00 92.12 88 LYS A C 1
ATOM 697 O O . LYS A 1 88 ? 26.883 9.677 -15.327 1.00 92.12 88 LYS A O 1
ATOM 702 N N . THR A 1 89 ? 27.668 11.450 -16.454 1.00 95.69 89 THR A N 1
ATOM 703 C CA . THR A 1 89 ? 27.352 12.471 -15.443 1.00 95.69 89 THR A CA 1
ATOM 704 C C . THR A 1 89 ? 26.208 13.396 -15.856 1.00 95.69 89 THR A C 1
ATOM 706 O O . THR A 1 89 ? 25.868 14.302 -15.100 1.00 95.69 89 THR A O 1
ATOM 709 N N . PHE A 1 90 ? 25.607 13.185 -17.029 1.00 97.25 90 PHE A N 1
ATOM 710 C CA . PHE A 1 90 ? 24.528 14.018 -17.549 1.00 97.25 90 PHE A CA 1
ATOM 711 C C . PHE A 1 90 ? 23.523 13.169 -18.322 1.00 97.25 90 PHE A C 1
ATOM 713 O O . PHE A 1 90 ? 23.897 12.531 -19.298 1.00 97.25 90 PHE A O 1
ATOM 720 N N . ILE A 1 91 ? 22.259 13.188 -17.908 1.00 97.50 91 ILE A N 1
ATOM 721 C CA . ILE A 1 91 ? 21.164 12.483 -18.581 1.00 97.50 91 ILE A CA 1
ATOM 722 C C . ILE A 1 91 ? 20.328 13.530 -19.317 1.00 97.50 91 ILE A C 1
ATOM 724 O O . ILE A 1 91 ? 19.696 14.362 -18.669 1.00 97.50 91 ILE A O 1
ATOM 728 N N . GLU A 1 92 ? 20.308 13.475 -20.648 1.00 98.12 92 GLU A N 1
ATOM 729 C CA . GLU A 1 92 ? 19.370 14.260 -21.460 1.00 98.12 92 GLU A CA 1
ATOM 730 C C . GLU A 1 92 ? 18.062 13.487 -21.649 1.00 98.12 92 GLU A C 1
ATOM 732 O O . GLU A 1 92 ? 16.976 14.017 -21.420 1.00 98.12 92 GLU A O 1
ATOM 737 N N . GLN A 1 93 ? 18.171 12.208 -22.016 1.00 98.06 93 GLN A N 1
ATOM 738 C CA . GLN A 1 93 ? 17.037 11.312 -22.212 1.00 98.06 93 GLN A CA 1
ATOM 739 C C . GLN A 1 93 ? 17.423 9.894 -21.781 1.00 98.06 93 GLN A C 1
ATOM 741 O O . GLN A 1 93 ? 18.469 9.375 -22.178 1.00 98.06 93 GLN A O 1
ATOM 746 N N . VAL A 1 94 ? 16.578 9.268 -20.961 1.00 97.50 94 VAL A N 1
ATOM 747 C CA . VAL A 1 94 ? 16.746 7.863 -20.563 1.00 97.50 94 VAL A CA 1
ATOM 748 C C . VAL A 1 94 ? 16.235 6.942 -21.672 1.00 97.50 94 VAL A C 1
ATOM 750 O O . VAL A 1 94 ? 15.382 7.348 -22.453 1.00 97.50 94 VAL A O 1
ATOM 753 N N . ASP A 1 95 ? 16.747 5.714 -21.724 1.00 97.62 95 ASP A N 1
ATOM 754 C CA . ASP A 1 95 ? 16.235 4.654 -22.595 1.00 97.62 95 ASP A CA 1
ATOM 755 C C . ASP A 1 95 ? 15.333 3.711 -21.788 1.00 97.62 95 ASP A C 1
ATOM 757 O O . ASP A 1 95 ? 15.818 2.856 -21.040 1.00 97.62 95 ASP A O 1
ATOM 761 N N . GLU A 1 96 ? 14.016 3.886 -21.901 1.00 96.75 96 GLU A N 1
ATOM 762 C CA . GLU A 1 96 ? 13.031 3.082 -21.174 1.00 96.75 96 GLU A CA 1
ATOM 763 C C . GLU A 1 96 ? 12.931 1.628 -21.656 1.00 96.75 96 GLU A C 1
ATOM 765 O O . GLU A 1 96 ? 12.396 0.786 -20.930 1.00 96.75 96 GLU A O 1
ATOM 770 N N . SER A 1 97 ? 13.469 1.308 -22.840 1.00 97.00 97 SER A N 1
ATOM 771 C CA . SER A 1 97 ? 13.523 -0.074 -23.333 1.00 97.00 97 SER A CA 1
ATOM 772 C C . SER A 1 97 ? 14.545 -0.928 -22.567 1.00 97.00 97 SER A C 1
ATOM 774 O O . SER A 1 97 ? 14.440 -2.155 -22.546 1.00 97.00 97 SER A O 1
ATOM 776 N N . ALA A 1 98 ? 15.483 -0.280 -21.865 1.00 96.19 98 ALA A N 1
ATOM 777 C CA . ALA A 1 98 ? 16.527 -0.892 -21.050 1.00 96.19 98 ALA A CA 1
ATOM 778 C C . ALA A 1 98 ? 16.350 -0.570 -19.547 1.00 96.19 98 ALA A C 1
ATOM 780 O O . ALA A 1 98 ? 15.243 -0.340 -19.057 1.00 96.19 98 ALA A O 1
ATOM 781 N N . LYS A 1 99 ? 17.440 -0.586 -18.769 1.00 97.06 99 LYS A N 1
ATOM 782 C CA . LYS A 1 99 ? 17.436 -0.179 -17.354 1.00 97.06 99 LYS A CA 1
ATOM 783 C C . LYS A 1 99 ? 17.456 1.345 -17.243 1.00 97.06 99 LYS A C 1
ATOM 785 O O . LYS A 1 99 ? 18.353 1.984 -17.787 1.00 97.06 99 LYS A O 1
ATOM 790 N N . TYR A 1 100 ? 16.513 1.913 -16.489 1.00 97.12 100 TYR A N 1
ATOM 791 C CA . TYR A 1 100 ? 16.315 3.369 -16.450 1.00 97.12 100 TYR A CA 1
ATOM 792 C C . TYR A 1 100 ? 16.049 3.956 -15.052 1.00 97.12 100 TYR A C 1
ATOM 794 O O . TYR A 1 100 ? 15.790 5.154 -14.927 1.00 97.12 100 TYR A O 1
ATOM 802 N N . SER A 1 101 ? 16.065 3.148 -13.983 1.00 97.81 101 SER A N 1
ATOM 803 C CA . SER A 1 101 ? 15.699 3.623 -12.642 1.00 97.81 101 SER A CA 1
ATOM 804 C C . SER A 1 101 ? 16.463 2.956 -11.501 1.00 97.81 101 SER A C 1
ATOM 806 O O . SER A 1 101 ? 16.750 1.763 -11.529 1.00 97.81 101 SER A O 1
ATOM 808 N N . TRP A 1 102 ? 16.696 3.704 -10.420 1.00 98.06 102 TRP A N 1
ATOM 809 C CA . TRP A 1 102 ? 17.129 3.161 -9.124 1.00 98.06 102 TRP A CA 1
ATOM 810 C C . TRP A 1 102 ? 15.973 2.589 -8.293 1.00 98.06 102 TRP A C 1
ATOM 812 O O . TRP A 1 102 ? 16.170 2.134 -7.170 1.00 98.06 102 TRP A O 1
ATOM 822 N N . ILE A 1 103 ? 14.750 2.608 -8.816 1.00 97.69 103 ILE A N 1
ATOM 823 C CA . ILE A 1 103 ? 13.581 2.029 -8.159 1.00 97.69 103 ILE A CA 1
ATOM 824 C C . ILE A 1 103 ? 13.364 0.627 -8.734 1.00 97.69 103 ILE A C 1
ATOM 826 O O . ILE A 1 103 ? 13.242 0.470 -9.950 1.00 97.69 103 ILE A O 1
ATOM 830 N N . LYS A 1 104 ? 13.322 -0.398 -7.870 1.00 97.50 104 LYS A N 1
ATOM 831 C CA . LYS A 1 104 ? 12.915 -1.762 -8.256 1.00 97.50 104 LYS A CA 1
ATOM 832 C C . LYS A 1 104 ? 11.438 -1.797 -8.645 1.00 97.50 104 LYS A C 1
ATOM 834 O O . LYS A 1 104 ? 10.668 -0.910 -8.289 1.00 97.50 104 LYS A O 1
ATOM 839 N N . SER A 1 105 ? 11.027 -2.846 -9.341 1.00 97.31 105 SER A N 1
ATOM 840 C CA . SER A 1 105 ? 9.662 -3.008 -9.841 1.00 97.31 105 SER A CA 1
ATOM 841 C C . SER A 1 105 ? 8.880 -4.053 -9.033 1.00 97.31 105 SER A C 1
ATOM 843 O O . SER A 1 105 ? 8.797 -5.198 -9.472 1.00 97.31 105 SER A O 1
ATOM 845 N N . PRO A 1 106 ? 8.292 -3.712 -7.869 1.00 97.19 106 PRO A N 1
ATOM 846 C CA . PRO A 1 106 ? 7.453 -4.639 -7.119 1.00 97.19 106 PRO A CA 1
ATOM 847 C C . PRO A 1 106 ? 6.162 -4.969 -7.877 1.00 97.19 106 PRO A C 1
ATOM 849 O O . PRO A 1 106 ? 5.567 -4.104 -8.531 1.00 97.19 106 PRO A O 1
ATOM 852 N N . ARG A 1 107 ? 5.713 -6.216 -7.768 1.00 97.94 107 ARG A N 1
ATOM 853 C CA . ARG A 1 107 ? 4.460 -6.749 -8.314 1.00 97.94 107 ARG A CA 1
ATOM 854 C C . ARG A 1 107 ? 3.795 -7.648 -7.274 1.00 97.94 107 ARG A C 1
ATOM 856 O O . ARG A 1 107 ? 4.484 -8.259 -6.460 1.00 97.94 107 ARG A O 1
ATOM 863 N N . TRP A 1 108 ? 2.468 -7.730 -7.318 1.00 98.12 108 TRP A N 1
ATOM 864 C CA . TRP A 1 108 ? 1.691 -8.685 -6.526 1.00 98.12 108 TRP A CA 1
ATOM 865 C C . TRP A 1 108 ? 1.072 -9.727 -7.460 1.00 98.12 108 TRP A C 1
ATOM 867 O O . TRP A 1 108 ? 0.280 -9.366 -8.330 1.00 98.12 108 TRP A O 1
ATOM 877 N N . LYS A 1 109 ? 1.475 -10.996 -7.345 1.00 97.31 109 LYS A N 1
ATOM 878 C CA . LYS A 1 109 ? 1.104 -12.087 -8.267 1.00 97.31 109 LYS A CA 1
ATOM 879 C C . LYS A 1 109 ? 1.293 -11.687 -9.736 1.00 97.31 109 LYS A C 1
ATOM 881 O O . LYS A 1 109 ? 0.391 -11.841 -10.552 1.00 97.31 109 LYS A O 1
ATOM 886 N N . GLY A 1 110 ? 2.415 -11.032 -10.046 1.00 96.75 110 GLY A N 1
ATOM 887 C CA . GLY A 1 110 ? 2.724 -10.489 -11.379 1.00 96.75 110 GLY A CA 1
ATOM 888 C C . GLY A 1 110 ? 2.012 -9.178 -11.762 1.00 96.75 110 GLY A C 1
ATOM 889 O O . GLY A 1 110 ? 2.392 -8.546 -12.745 1.00 96.75 110 GLY A O 1
ATOM 890 N N . HIS A 1 111 ? 1.043 -8.698 -10.981 1.00 98.25 111 HIS A N 1
ATOM 891 C CA . HIS A 1 111 ? 0.284 -7.486 -11.288 1.00 98.25 111 HIS A CA 1
ATOM 892 C C . HIS A 1 111 ? 0.987 -6.228 -10.761 1.00 98.25 111 HIS A C 1
ATOM 894 O O . HIS A 1 111 ? 1.478 -6.185 -9.628 1.00 98.25 111 HIS A O 1
ATOM 900 N N . ALA A 1 112 ? 1.013 -5.167 -11.572 1.00 98.00 112 ALA A N 1
ATOM 901 C CA . ALA A 1 112 ? 1.356 -3.829 -11.097 1.00 98.00 112 ALA A CA 1
ATOM 902 C C . ALA A 1 112 ? 0.194 -3.275 -10.260 1.00 98.00 112 ALA A C 1
ATOM 904 O O . ALA A 1 112 ? -0.961 -3.359 -10.684 1.00 98.00 112 ALA A O 1
ATOM 905 N N . MET A 1 113 ? 0.505 -2.718 -9.088 1.00 98.31 113 MET A N 1
ATOM 906 C CA . MET A 1 113 ? -0.485 -2.288 -8.096 1.00 98.31 113 MET A CA 1
ATOM 907 C C . MET A 1 113 ? -0.326 -0.805 -7.761 1.00 98.31 113 MET A C 1
ATOM 909 O O . MET A 1 113 ? 0.795 -0.320 -7.602 1.00 98.31 113 MET A O 1
ATOM 913 N N . GLU A 1 114 ? -1.443 -0.104 -7.569 1.00 98.12 114 GLU A N 1
ATOM 914 C CA . GLU A 1 114 ? -1.461 1.192 -6.897 1.00 98.12 114 GLU A CA 1
ATOM 915 C C . GLU A 1 114 ? -1.585 0.997 -5.377 1.00 98.12 114 GLU A C 1
ATOM 917 O O . GLU A 1 114 ? -2.369 0.181 -4.886 1.00 98.12 114 GLU A O 1
ATOM 922 N N . VAL A 1 115 ? -0.806 1.768 -4.619 1.00 97.88 115 VAL A N 1
ATOM 923 C CA . VAL A 1 115 ? -0.820 1.794 -3.151 1.00 97.88 115 VAL A CA 1
ATOM 924 C C . VAL A 1 115 ? -1.096 3.215 -2.657 1.00 97.88 115 VAL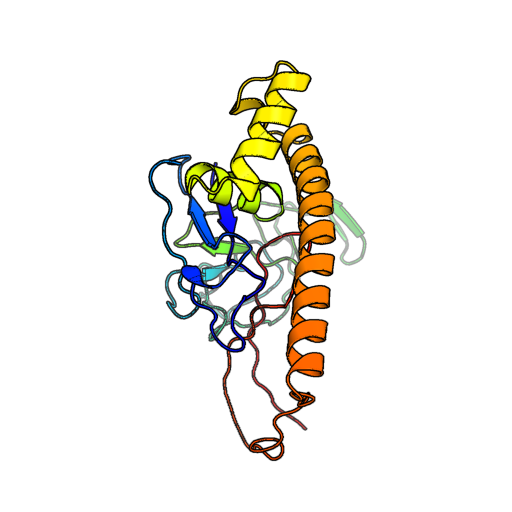 A C 1
ATOM 926 O O . VAL A 1 115 ? -0.950 4.180 -3.402 1.00 97.88 115 VAL A O 1
ATOM 929 N N . GLY A 1 116 ? -1.462 3.363 -1.382 1.00 96.62 116 GLY A N 1
ATOM 930 C CA . GLY A 1 116 ? -1.643 4.671 -0.743 1.00 96.62 116 GLY A CA 1
ATOM 931 C C . GLY A 1 116 ? -3.050 4.885 -0.187 1.00 96.62 116 GLY A C 1
ATOM 932 O O . GLY A 1 116 ? -3.812 3.920 -0.086 1.00 96.62 116 GLY A O 1
ATOM 933 N N . PRO A 1 117 ? -3.399 6.134 0.182 1.00 98.00 117 PRO A N 1
ATOM 934 C CA . PRO A 1 117 ? -4.689 6.449 0.796 1.00 98.00 117 PRO A CA 1
ATOM 935 C C . PRO A 1 117 ? -5.875 6.004 -0.060 1.00 98.00 117 PRO A C 1
ATOM 937 O O . PRO A 1 117 ? -6.786 5.362 0.449 1.00 98.00 117 PRO A O 1
ATOM 940 N N . LEU A 1 118 ? -5.830 6.254 -1.377 1.00 97.94 118 LEU A N 1
ATOM 941 C CA . LEU A 1 118 ? -6.904 5.848 -2.287 1.00 97.94 118 LEU A CA 1
ATOM 942 C C . LEU A 1 118 ? -7.102 4.326 -2.304 1.00 97.94 118 LEU A C 1
ATOM 944 O O . LEU A 1 118 ? -8.234 3.862 -2.218 1.00 97.94 118 LEU A O 1
ATOM 948 N N . ALA A 1 119 ? -6.014 3.551 -2.358 1.00 98.12 119 ALA A N 1
ATOM 949 C CA . ALA A 1 119 ? -6.081 2.091 -2.329 1.00 98.12 119 ALA A CA 1
ATOM 950 C C . ALA A 1 119 ? -6.735 1.584 -1.036 1.00 98.12 119 ALA A C 1
ATOM 952 O O . ALA A 1 119 ? -7.656 0.772 -1.088 1.00 98.12 119 ALA A O 1
ATOM 953 N N . ARG A 1 120 ? -6.305 2.104 0.123 1.00 98.19 120 ARG A N 1
ATOM 954 C CA . ARG A 1 120 ? -6.864 1.737 1.435 1.00 98.19 120 ARG A CA 1
ATOM 955 C C . ARG A 1 120 ? -8.345 2.080 1.542 1.00 98.19 120 ARG A C 1
ATOM 957 O O . ARG A 1 120 ? -9.130 1.226 1.943 1.00 98.19 120 ARG A O 1
ATOM 964 N N . TYR A 1 121 ? -8.716 3.296 1.147 1.00 98.00 121 TYR A N 1
ATOM 965 C CA . TYR A 1 121 ? -10.098 3.762 1.198 1.00 98.00 121 TYR A CA 1
ATOM 966 C C . TYR A 1 121 ? -11.009 2.958 0.276 1.00 98.00 121 TYR A C 1
ATOM 968 O O . TYR A 1 121 ? -12.083 2.557 0.702 1.00 98.00 121 TYR A O 1
ATOM 976 N N . LEU A 1 122 ? -10.579 2.652 -0.949 1.00 98.00 122 LEU A N 1
ATOM 977 C CA . LEU A 1 122 ? -11.376 1.840 -1.869 1.00 98.00 122 LEU A CA 1
ATOM 978 C C . LEU A 1 122 ? -11.500 0.387 -1.406 1.00 98.00 122 LEU A C 1
ATOM 980 O O . LEU A 1 122 ? -12.581 -0.182 -1.527 1.00 98.00 122 LEU A O 1
ATOM 984 N N . ILE A 1 123 ? -10.444 -0.211 -0.847 1.00 98.19 123 ILE A N 1
ATOM 985 C CA . ILE A 1 123 ? -10.536 -1.554 -0.256 1.00 98.19 123 ILE A CA 1
ATOM 986 C C . ILE A 1 123 ? -11.515 -1.536 0.928 1.00 98.19 123 ILE A C 1
ATOM 988 O O . ILE A 1 123 ? -12.423 -2.357 0.968 1.00 98.19 123 ILE A O 1
ATOM 992 N N . GLY A 1 124 ? -11.397 -0.575 1.852 1.00 97.88 124 GLY A N 1
ATOM 993 C CA . GLY A 1 124 ? -12.320 -0.434 2.988 1.00 97.88 124 GLY A CA 1
ATOM 994 C C . GLY A 1 124 ? -13.770 -0.180 2.568 1.00 97.88 124 GLY A C 1
ATOM 995 O O . GLY A 1 124 ? -14.687 -0.789 3.118 1.00 97.88 124 GLY A O 1
ATOM 996 N N . TYR A 1 125 ? -13.970 0.658 1.548 1.00 97.88 125 TYR A N 1
ATOM 997 C CA . TYR A 1 125 ? -15.276 0.953 0.960 1.00 97.88 125 TYR A CA 1
ATOM 998 C C . TYR A 1 125 ? -15.963 -0.320 0.452 1.00 97.88 125 TYR A C 1
ATOM 1000 O O . TYR A 1 125 ? -17.119 -0.578 0.785 1.00 97.88 125 TYR A O 1
ATOM 1008 N N . HIS A 1 126 ? -15.242 -1.148 -0.309 1.00 97.31 126 HIS A N 1
ATOM 1009 C CA . HIS A 1 126 ? -15.784 -2.386 -0.878 1.00 97.31 126 HIS A CA 1
ATOM 1010 C C . HIS A 1 126 ? -15.837 -3.547 0.127 1.00 97.31 126 HIS A C 1
ATOM 1012 O O . HIS A 1 126 ? -16.639 -4.459 -0.039 1.00 97.31 126 HIS A O 1
ATOM 1018 N N . GLN A 1 127 ? -15.087 -3.471 1.233 1.00 97.25 127 GLN A N 1
ATOM 1019 C CA . GLN A 1 127 ? -15.306 -4.301 2.427 1.00 97.25 127 GLN A CA 1
ATOM 1020 C C . GLN A 1 127 ? -16.557 -3.887 3.227 1.00 97.25 127 GLN A C 1
ATOM 1022 O O . GLN A 1 127 ? -16.847 -4.506 4.247 1.00 97.25 127 GLN A O 1
ATOM 1027 N N . ASN A 1 128 ? -17.295 -2.855 2.792 1.00 97.12 128 ASN A N 1
ATOM 1028 C CA . ASN A 1 128 ? -18.454 -2.283 3.486 1.00 97.12 128 ASN A CA 1
ATOM 1029 C C . ASN A 1 128 ? -18.155 -1.798 4.914 1.00 97.12 128 ASN A C 1
ATOM 1031 O O . ASN A 1 128 ? -19.029 -1.830 5.777 1.00 97.12 128 ASN A O 1
ATOM 1035 N N . LYS A 1 129 ? -16.935 -1.311 5.162 1.00 97.31 129 LYS A N 1
ATOM 1036 C CA . LYS A 1 129 ? -16.573 -0.717 6.452 1.00 97.31 129 LYS A CA 1
ATOM 1037 C C . LYS A 1 129 ? -17.120 0.718 6.547 1.00 97.31 129 LYS A C 1
ATOM 1039 O O . LYS A 1 129 ? -16.695 1.557 5.740 1.00 97.31 129 LYS A O 1
ATOM 1044 N N . PRO A 1 130 ? -18.046 1.026 7.474 1.00 97.88 130 PRO A N 1
ATOM 1045 C CA . PRO A 1 130 ? -18.716 2.328 7.528 1.00 97.88 130 PRO A CA 1
ATOM 1046 C C . PRO A 1 130 ? -17.735 3.482 7.754 1.00 97.88 130 PRO A C 1
ATOM 1048 O O . PRO A 1 130 ? -17.892 4.538 7.143 1.00 97.88 130 PRO A O 1
ATOM 1051 N N . GLU A 1 131 ? -16.646 3.248 8.496 1.00 96.38 131 GLU A N 1
ATOM 1052 C CA . GLU A 1 131 ? -15.620 4.255 8.804 1.00 96.38 131 GLU A CA 1
ATOM 1053 C C . GLU A 1 131 ? -14.914 4.799 7.551 1.00 96.38 131 GLU A C 1
ATOM 1055 O O . GLU A 1 131 ? -14.325 5.879 7.588 1.00 96.38 131 GLU A O 1
ATOM 1060 N N . PHE A 1 132 ? -14.967 4.055 6.443 1.00 97.94 132 PHE A N 1
ATOM 1061 C CA . PHE A 1 132 ? -14.432 4.464 5.144 1.00 97.94 132 PHE A CA 1
ATOM 1062 C C . PHE A 1 132 ? -15.543 4.761 4.138 1.00 97.94 132 PHE A C 1
ATOM 1064 O O . PHE A 1 132 ? -15.397 5.662 3.313 1.00 97.94 132 PHE A O 1
ATOM 1071 N N . LYS A 1 133 ? -16.651 4.015 4.192 1.00 98.12 133 LYS A N 1
ATOM 1072 C CA . LYS A 1 133 ? -17.756 4.128 3.239 1.00 98.12 133 LYS A CA 1
ATOM 1073 C C . LYS A 1 133 ? -18.528 5.433 3.393 1.00 98.12 133 LYS A C 1
ATOM 1075 O O . LYS A 1 133 ? -18.705 6.147 2.409 1.00 98.12 133 LYS A O 1
ATOM 1080 N N . GLU A 1 134 ? -18.927 5.776 4.613 1.00 98.31 134 GLU A N 1
ATOM 1081 C CA . GLU A 1 134 ? -19.775 6.944 4.866 1.00 98.31 134 GLU A CA 1
ATOM 1082 C C . GLU A 1 134 ? -19.070 8.269 4.534 1.00 98.31 134 GLU A C 1
ATOM 1084 O O . GLU A 1 134 ? -19.662 9.076 3.813 1.00 98.31 134 GLU A O 1
ATOM 1089 N N . PRO A 1 135 ? -17.798 8.506 4.935 1.00 98.19 135 PRO A N 1
ATOM 1090 C CA . PRO A 1 135 ? -17.110 9.746 4.576 1.00 98.19 135 PRO A CA 1
ATOM 1091 C C . PRO A 1 135 ? -16.881 9.886 3.065 1.00 98.19 135 PRO A C 1
ATOM 1093 O O . PRO A 1 135 ? -16.899 10.996 2.533 1.00 98.19 135 PRO A O 1
ATOM 1096 N N . VAL A 1 136 ? -16.683 8.767 2.358 1.00 98.19 136 VAL A N 1
ATOM 1097 C CA . VAL A 1 136 ? -16.557 8.757 0.893 1.00 98.19 136 VAL A CA 1
ATOM 1098 C C . VAL A 1 136 ? -17.886 9.101 0.229 1.00 98.19 136 VAL A C 1
ATOM 1100 O O . VAL A 1 136 ? -17.916 9.979 -0.632 1.00 98.19 136 VAL A O 1
ATOM 1103 N N . ASP A 1 137 ? -18.980 8.453 0.636 1.00 98.25 137 ASP A N 1
ATOM 1104 C CA . ASP A 1 137 ? -20.313 8.719 0.088 1.00 98.25 137 ASP A CA 1
ATOM 1105 C C . ASP A 1 137 ? -20.743 10.172 0.367 1.00 98.25 137 ASP A C 1
ATOM 1107 O O . ASP A 1 137 ? -21.265 10.848 -0.525 1.00 98.25 137 ASP A O 1
ATOM 1111 N N . GLN A 1 138 ? -20.447 10.702 1.561 1.00 98.19 138 GLN A N 1
ATOM 1112 C CA . GLN A 1 138 ? -20.690 12.106 1.904 1.00 98.19 138 GLN A CA 1
ATOM 1113 C C . GLN A 1 138 ? -19.888 13.059 1.010 1.00 98.19 138 GLN A C 1
ATOM 1115 O O . GLN A 1 138 ? -20.450 14.019 0.477 1.00 98.19 138 GLN A O 1
ATOM 1120 N N . LEU A 1 139 ? -18.592 12.799 0.817 1.00 98.00 139 LEU A N 1
ATOM 1121 C CA . LEU A 1 139 ? -17.734 13.619 -0.039 1.00 98.00 139 LEU A CA 1
ATOM 1122 C C . LEU A 1 139 ? -18.249 13.650 -1.483 1.00 98.00 139 LEU A C 1
ATOM 1124 O O . LEU A 1 139 ? -18.353 14.724 -2.077 1.00 98.00 139 LEU A O 1
ATOM 1128 N N . LEU A 1 140 ? -18.606 12.492 -2.040 1.00 97.88 140 LEU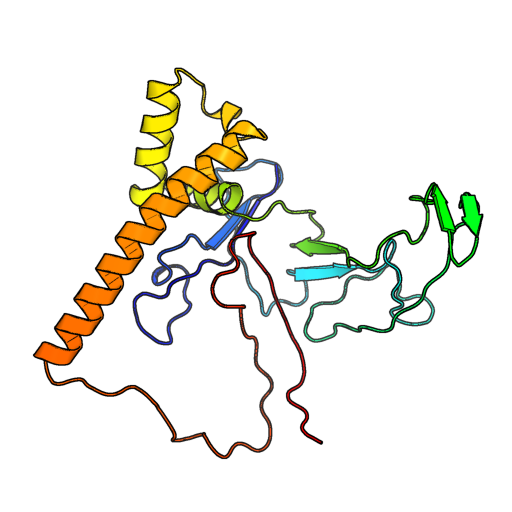 A N 1
ATOM 1129 C CA . LEU A 1 140 ? -19.138 12.394 -3.401 1.00 97.88 140 LEU A CA 1
ATOM 1130 C C . LEU A 1 140 ? -20.491 13.096 -3.544 1.00 97.88 140 LEU A C 1
ATOM 1132 O O . LEU A 1 140 ? -20.716 13.787 -4.537 1.00 97.88 140 LEU A O 1
ATOM 1136 N N . SER A 1 141 ? -21.356 12.981 -2.534 1.00 98.25 141 SER A N 1
ATOM 1137 C CA . SER A 1 141 ? -22.649 13.666 -2.485 1.00 98.25 141 SER A CA 1
ATOM 1138 C C . SER A 1 141 ? -22.494 15.191 -2.497 1.00 98.25 141 SER A C 1
ATOM 1140 O O . SER A 1 141 ? -23.098 15.868 -3.332 1.00 98.25 141 SER A O 1
ATOM 1142 N N . VAL A 1 142 ? -21.618 15.741 -1.645 1.00 98.12 142 VAL A N 1
ATOM 1143 C CA . VAL A 1 142 ? -21.352 17.192 -1.576 1.00 98.12 142 VAL A CA 1
ATOM 1144 C C . VAL A 1 142 ? -20.790 17.722 -2.895 1.00 98.12 142 VAL A C 1
ATOM 1146 O O . VAL A 1 142 ? -21.208 18.780 -3.365 1.00 98.12 142 VAL A O 1
ATOM 1149 N N . LEU A 1 143 ? -19.870 16.979 -3.514 1.00 97.31 143 LEU A N 1
ATOM 1150 C CA . LEU A 1 143 ? -19.264 17.360 -4.791 1.00 97.31 143 LEU A CA 1
ATOM 1151 C C . LEU A 1 143 ? -20.158 17.060 -6.004 1.00 97.31 143 LEU A C 1
ATOM 1153 O O . LEU A 1 143 ? -19.832 17.491 -7.108 1.00 97.31 143 LEU A O 1
ATOM 1157 N N . LYS A 1 144 ? -21.273 16.341 -5.811 1.00 97.88 144 LYS A N 1
ATOM 1158 C CA . LYS A 1 144 ? -22.157 15.838 -6.874 1.00 97.88 144 LYS A CA 1
ATOM 1159 C C . LYS A 1 144 ? -21.395 15.038 -7.938 1.00 97.88 144 LYS A C 1
ATOM 1161 O O . LYS A 1 144 ? -21.626 15.200 -9.136 1.00 97.88 144 LYS A O 1
ATOM 1166 N N . LEU A 1 145 ? -20.470 14.188 -7.494 1.00 97.19 145 LEU A N 1
ATOM 1167 C CA . LEU A 1 145 ? -19.643 13.347 -8.359 1.00 97.19 145 LEU A CA 1
ATOM 1168 C C . LEU A 1 145 ? -20.037 11.869 -8.237 1.00 97.19 145 LEU A C 1
ATOM 1170 O O . LEU A 1 145 ? -20.416 11.425 -7.153 1.00 97.19 145 LEU A O 1
ATOM 1174 N N . PRO A 1 146 ? -19.922 11.084 -9.321 1.00 96.50 146 PRO A N 1
ATOM 1175 C CA . PRO A 1 146 ? -20.157 9.648 -9.267 1.00 96.50 146 PRO A CA 1
ATOM 1176 C C . PRO A 1 146 ? -18.948 8.920 -8.648 1.00 96.50 146 PRO A C 1
ATOM 1178 O O . PRO A 1 146 ? -17.864 9.495 -8.508 1.00 96.50 146 PRO A O 1
ATOM 1181 N N . LYS A 1 147 ? -19.103 7.639 -8.288 1.00 93.12 147 LYS A N 1
ATOM 1182 C CA . LYS A 1 147 ? -18.052 6.852 -7.605 1.00 93.12 147 LYS A CA 1
ATOM 1183 C C . LYS A 1 147 ? -16.775 6.733 -8.432 1.00 93.12 147 LYS A C 1
ATOM 1185 O O . LYS A 1 147 ? -15.674 6.724 -7.886 1.00 93.12 147 LYS A O 1
ATOM 1190 N N . GLU A 1 148 ? -16.914 6.718 -9.751 1.00 93.94 148 GLU A N 1
ATOM 1191 C CA . GLU A 1 148 ? -15.822 6.629 -10.714 1.00 93.94 148 GLU A CA 1
ATOM 1192 C C . GLU A 1 148 ? -14.865 7.826 -10.611 1.00 93.94 148 GLU A C 1
ATOM 1194 O O . GLU A 1 148 ? -13.682 7.696 -10.930 1.00 93.94 148 GLU A O 1
ATOM 1199 N N . ALA A 1 149 ? -15.325 8.970 -10.085 1.00 94.81 149 ALA A N 1
ATOM 1200 C CA . ALA A 1 149 ? -14.479 10.138 -9.849 1.00 94.81 149 ALA A CA 1
ATOM 1201 C C . ALA A 1 149 ? -13.356 9.873 -8.828 1.00 94.81 149 ALA A C 1
ATOM 1203 O O . ALA A 1 149 ? -12.347 10.585 -8.826 1.00 94.81 149 ALA A O 1
ATOM 1204 N N . LEU A 1 150 ? -13.481 8.833 -7.992 1.00 94.44 150 LEU A N 1
ATOM 1205 C CA . LEU A 1 150 ? -12.421 8.405 -7.076 1.00 94.44 150 LEU A CA 1
ATOM 1206 C C . LEU A 1 150 ? -11.190 7.867 -7.819 1.00 94.44 150 LEU A C 1
ATOM 1208 O O . LEU A 1 150 ? -10.075 8.005 -7.316 1.00 94.44 150 LEU A O 1
ATOM 1212 N N . PHE A 1 151 ? -11.349 7.321 -9.029 1.00 95.25 151 PHE A N 1
ATOM 1213 C CA . PHE A 1 151 ? -10.258 6.776 -9.848 1.00 95.25 151 PHE A CA 1
ATOM 1214 C C . PHE A 1 151 ? -9.490 7.875 -10.599 1.00 95.25 151 PHE A C 1
ATOM 1216 O O . PHE A 1 151 ? -9.247 7.797 -11.801 1.00 95.25 151 PHE A O 1
ATOM 1223 N N . SER A 1 152 ? -9.116 8.937 -9.888 1.00 96.38 152 SER A N 1
ATOM 1224 C CA . SER A 1 152 ? -8.516 10.136 -10.468 1.00 96.38 152 SER A CA 1
ATOM 1225 C C . SER A 1 152 ? -7.471 10.759 -9.544 1.00 96.38 152 SER A C 1
ATOM 1227 O O . SER A 1 152 ? -7.372 10.442 -8.358 1.00 96.38 152 SER A O 1
ATOM 1229 N N . THR A 1 153 ? -6.688 11.706 -10.065 1.00 97.19 153 THR A N 1
ATOM 1230 C CA . THR A 1 153 ? -5.772 12.524 -9.248 1.00 97.19 153 THR A CA 1
ATOM 1231 C C . THR A 1 153 ? -6.512 13.326 -8.171 1.00 97.19 153 THR A C 1
ATOM 1233 O O . THR A 1 153 ? -6.006 13.468 -7.053 1.00 97.19 153 THR A O 1
ATOM 1236 N N . LEU A 1 154 ? -7.731 13.793 -8.467 1.00 95.38 154 LEU A N 1
ATOM 1237 C CA . LEU A 1 154 ? -8.598 14.442 -7.485 1.00 95.38 154 LEU A CA 1
ATOM 1238 C C . LEU A 1 154 ? -9.006 13.451 -6.387 1.00 95.38 154 LEU A C 1
ATOM 1240 O O . LEU A 1 154 ? -8.829 13.748 -5.208 1.00 95.38 154 LEU A O 1
ATOM 1244 N N . GLY A 1 155 ? -9.451 12.251 -6.768 1.00 97.31 155 GLY A N 1
ATOM 1245 C CA . GLY A 1 155 ? -9.819 11.179 -5.841 1.00 97.31 155 GLY A CA 1
ATOM 1246 C C . GLY A 1 155 ? -8.672 10.768 -4.915 1.00 97.31 155 GLY A C 1
ATOM 1247 O O . GLY A 1 155 ? -8.869 10.632 -3.708 1.00 97.31 155 GLY A O 1
ATOM 1248 N N . ARG A 1 156 ? -7.436 10.688 -5.432 1.00 98.06 156 ARG A N 1
ATOM 1249 C CA . ARG A 1 156 ? -6.228 10.458 -4.611 1.00 98.06 156 ARG A CA 1
ATOM 1250 C C . ARG A 1 156 ? -6.002 11.548 -3.567 1.00 98.06 156 ARG A C 1
ATOM 1252 O O . ARG A 1 156 ? -5.532 11.262 -2.466 1.00 98.06 156 ARG A O 1
ATOM 1259 N N . THR A 1 157 ? -6.309 12.795 -3.910 1.00 98.00 157 THR A N 1
ATOM 1260 C CA . THR A 1 157 ? -6.167 13.936 -2.999 1.00 98.00 157 THR A CA 1
ATOM 1261 C C . THR A 1 157 ? -7.273 13.951 -1.951 1.00 98.00 157 THR A C 1
ATOM 1263 O O . THR A 1 157 ? -6.973 14.089 -0.766 1.00 98.00 157 THR A O 1
ATOM 1266 N N . ALA A 1 158 ? -8.516 13.707 -2.363 1.00 97.75 158 ALA A N 1
ATOM 1267 C CA . ALA A 1 158 ? -9.660 13.563 -1.470 1.00 97.75 158 ALA A CA 1
ATOM 1268 C C . ALA A 1 158 ? -9.448 12.432 -0.449 1.00 97.75 158 ALA A C 1
ATOM 1270 O O . ALA A 1 158 ? -9.582 12.658 0.751 1.00 97.75 158 ALA A O 1
ATOM 1271 N N . ALA A 1 159 ? -9.010 11.249 -0.897 1.00 98.06 159 ALA A N 1
ATOM 1272 C CA . ALA A 1 159 ? -8.736 10.113 -0.015 1.00 98.06 159 ALA A CA 1
ATOM 1273 C C . ALA A 1 159 ? -7.675 10.433 1.052 1.00 98.06 159 ALA A C 1
ATOM 1275 O O . ALA A 1 159 ? 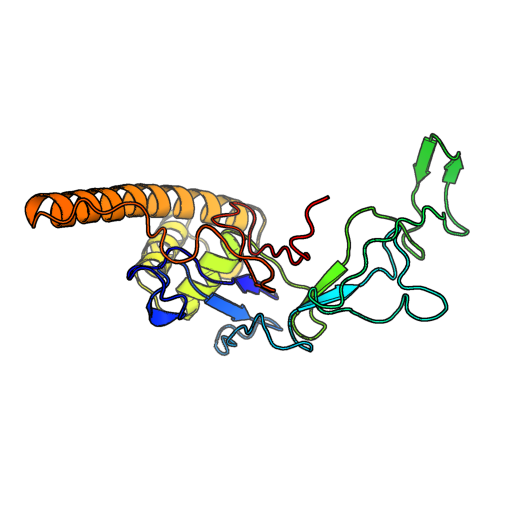-7.795 9.997 2.192 1.00 98.06 159 ALA A O 1
ATOM 1276 N N . ARG A 1 160 ? -6.656 11.238 0.718 1.00 98.25 160 ARG A N 1
ATOM 1277 C CA . ARG A 1 160 ? -5.650 11.694 1.693 1.00 98.25 160 ARG A CA 1
ATOM 1278 C C . ARG A 1 160 ? -6.253 12.617 2.756 1.00 98.25 160 ARG A C 1
ATOM 1280 O O . ARG A 1 160 ? -5.886 12.505 3.921 1.00 98.25 160 ARG A O 1
ATOM 1287 N N . ALA A 1 161 ? -7.154 13.517 2.365 1.00 98.25 161 ALA A N 1
ATOM 1288 C CA . ALA A 1 161 ? -7.838 14.401 3.305 1.00 98.25 161 ALA A CA 1
ATOM 1289 C C . ALA A 1 161 ? -8.751 13.605 4.251 1.00 98.25 161 ALA A C 1
ATOM 1291 O O . ALA A 1 161 ? -8.655 13.773 5.466 1.00 98.25 161 ALA A O 1
ATOM 1292 N N . LEU A 1 162 ? -9.547 12.673 3.715 1.00 98.38 162 LEU A N 1
ATOM 1293 C CA . LEU A 1 162 ? -10.374 11.773 4.526 1.00 98.38 162 LEU A CA 1
ATOM 1294 C C . LEU A 1 162 ? -9.514 10.959 5.506 1.00 98.38 162 LEU A C 1
ATOM 1296 O O . LEU A 1 162 ? -9.795 10.922 6.704 1.00 98.38 162 LEU A O 1
ATOM 1300 N N . GLU A 1 163 ? -8.408 10.380 5.028 1.00 98.31 163 GLU A N 1
ATOM 1301 C CA . GLU A 1 163 ? -7.496 9.604 5.872 1.00 98.31 163 GLU A CA 1
ATOM 1302 C C . GLU A 1 163 ? -6.878 10.432 7.000 1.00 98.31 163 GLU A C 1
ATOM 1304 O O . GLU A 1 163 ? -6.679 9.905 8.090 1.00 98.31 163 GLU A O 1
ATOM 1309 N N . SER A 1 164 ? -6.614 11.724 6.780 1.00 98.19 164 SER A N 1
ATOM 1310 C CA . SER A 1 164 ? -6.083 12.598 7.831 1.00 98.19 164 SER A CA 1
ATOM 1311 C C . SER A 1 164 ? -7.063 12.788 8.995 1.00 98.19 164 SER A C 1
ATOM 1313 O O . SER A 1 164 ? -6.649 12.740 10.152 1.00 98.19 164 SER A O 1
ATOM 1315 N N . VAL A 1 165 ? -8.363 12.914 8.703 1.00 98.38 165 VAL A N 1
ATOM 1316 C CA . VAL A 1 165 ? -9.418 13.013 9.725 1.00 98.38 165 VAL A CA 1
ATOM 1317 C C . VAL A 1 165 ? -9.562 11.683 10.454 1.00 98.38 165 VAL A C 1
ATOM 1319 O O . VAL A 1 165 ? -9.552 11.638 11.684 1.00 98.38 165 VAL A O 1
ATOM 1322 N N . TRP A 1 166 ? -9.610 10.583 9.700 1.00 98.31 166 TRP A N 1
ATOM 1323 C CA . TRP A 1 166 ? -9.659 9.237 10.262 1.00 98.31 166 TRP A CA 1
ATOM 1324 C C . TRP A 1 166 ? -8.468 8.953 11.191 1.00 98.31 166 TRP A C 1
ATOM 1326 O O . TRP A 1 166 ? -8.643 8.421 12.288 1.00 98.31 166 TRP A O 1
ATOM 1336 N N . ALA A 1 167 ? -7.260 9.363 10.795 1.00 97.69 167 ALA A N 1
ATOM 1337 C CA . ALA A 1 167 ? -6.055 9.214 11.603 1.00 97.69 167 ALA A CA 1
ATOM 1338 C C . ALA A 1 167 ? -6.099 10.079 12.874 1.00 97.69 167 ALA A C 1
ATOM 1340 O O . ALA A 1 167 ? -5.675 9.613 13.929 1.00 97.69 167 ALA A O 1
ATOM 1341 N N . GLY A 1 168 ? -6.649 11.297 12.803 1.00 98.19 168 GLY A N 1
ATOM 1342 C CA . GLY A 1 168 ? -6.878 12.150 13.974 1.00 98.19 168 GLY A CA 1
ATOM 1343 C C . GLY A 1 168 ? -7.823 11.509 14.995 1.00 98.19 168 GLY A C 1
ATOM 1344 O O . GLY A 1 168 ? -7.515 11.464 16.184 1.00 98.19 168 GLY A O 1
ATOM 1345 N N . ASN A 1 169 ? -8.923 10.913 14.532 1.00 98.25 169 ASN A N 1
ATOM 1346 C CA . ASN A 1 169 ? -9.844 10.174 15.402 1.00 98.25 169 ASN A CA 1
ATOM 1347 C C . ASN A 1 169 ? -9.182 8.916 15.988 1.00 98.25 169 ASN A C 1
ATOM 1349 O O . ASN A 1 169 ? -9.334 8.611 17.169 1.00 98.25 169 ASN A O 1
ATOM 1353 N N . THR A 1 170 ? -8.395 8.209 15.175 1.00 97.81 170 THR A N 1
ATOM 1354 C CA . THR A 1 170 ? -7.662 7.005 15.592 1.00 97.81 170 THR A CA 1
ATOM 1355 C C . THR A 1 170 ? -6.587 7.322 16.639 1.00 97.81 170 THR A C 1
ATOM 1357 O O . THR A 1 170 ? -6.361 6.530 17.554 1.00 97.81 170 THR A O 1
ATOM 1360 N N . LEU A 1 171 ? -5.953 8.497 16.564 1.00 98.38 171 LEU A N 1
ATOM 1361 C CA . LEU A 1 171 ? -5.039 8.985 17.598 1.00 98.38 171 LEU A CA 1
ATOM 1362 C C . LEU A 1 171 ? -5.752 9.114 18.951 1.00 98.38 171 LEU A C 1
ATOM 1364 O O . LEU A 1 171 ? -5.255 8.589 19.947 1.00 98.38 171 LEU A O 1
ATOM 1368 N N . GLN A 1 172 ? -6.920 9.765 18.980 1.00 98.56 172 GLN A N 1
ATOM 1369 C CA . GLN A 1 172 ? -7.711 9.897 20.206 1.00 98.56 172 GLN A CA 1
ATOM 1370 C C . GLN A 1 172 ? -8.146 8.525 20.738 1.00 98.56 172 GLN A C 1
ATOM 1372 O O . GLN A 1 172 ? -7.993 8.253 21.926 1.00 98.56 172 GLN A O 1
ATOM 1377 N N . TYR A 1 173 ? -8.598 7.629 19.855 1.00 98.44 173 TYR A N 1
ATOM 1378 C CA . TYR A 1 173 ? -8.975 6.258 20.207 1.00 98.44 173 TYR A CA 1
ATOM 1379 C C . TYR A 1 173 ? -7.856 5.509 20.952 1.00 98.44 173 TYR A C 1
ATOM 1381 O O . TYR A 1 173 ? -8.084 4.938 22.025 1.00 98.44 173 TYR A O 1
ATOM 1389 N N . PHE A 1 174 ? -6.631 5.531 20.415 1.00 98.38 174 PHE A N 1
ATOM 1390 C CA . PHE A 1 174 ? -5.491 4.871 21.054 1.00 98.38 174 PHE A CA 1
ATOM 1391 C C . PHE A 1 174 ? -5.042 5.578 22.337 1.00 98.38 174 PHE A C 1
ATOM 1393 O O . PHE A 1 174 ? -4.642 4.900 23.286 1.00 98.38 174 PHE A O 1
ATOM 1400 N N . PHE A 1 175 ? -5.152 6.908 22.411 1.00 98.56 175 PHE A N 1
ATOM 1401 C CA . PHE A 1 175 ? -4.902 7.649 23.648 1.00 98.56 175 PHE A CA 1
ATOM 1402 C C . PHE A 1 175 ? -5.884 7.244 24.755 1.00 98.56 175 PHE A C 1
ATOM 1404 O O . PHE A 1 175 ? -5.467 6.907 25.862 1.00 98.56 175 PHE A O 1
ATOM 1411 N N . ASP A 1 176 ? -7.181 7.179 24.455 1.00 98.69 176 ASP A N 1
ATOM 1412 C CA . ASP A 1 176 ? -8.196 6.764 25.426 1.00 98.69 176 ASP A CA 1
ATOM 1413 C C . ASP A 1 176 ? -7.956 5.336 25.913 1.00 98.69 176 ASP A C 1
ATOM 1415 O O . ASP A 1 176 ? -8.171 5.021 27.085 1.00 98.69 176 ASP A O 1
ATOM 1419 N N . ARG A 1 177 ? -7.484 4.459 25.024 1.00 98.19 177 ARG A N 1
ATOM 1420 C CA . ARG A 1 177 ? -7.140 3.087 25.383 1.00 98.19 177 ARG A CA 1
ATOM 1421 C C . ARG A 1 177 ? -5.922 3.002 26.293 1.00 98.19 177 ARG A C 1
ATOM 1423 O O . ARG A 1 177 ? -5.984 2.283 27.286 1.00 98.19 177 ARG A O 1
ATOM 1430 N N . LEU A 1 178 ? -4.872 3.773 26.015 1.00 98.31 178 LEU A N 1
ATOM 1431 C CA . LEU A 1 178 ? -3.741 3.925 26.930 1.00 98.31 178 LEU A CA 1
ATOM 1432 C C . LEU A 1 178 ? -4.229 4.379 28.313 1.00 98.31 178 LEU A C 1
ATOM 1434 O O . LEU A 1 178 ? -3.893 3.765 29.321 1.00 98.31 178 LEU A O 1
ATOM 1438 N N . MET A 1 179 ? -5.086 5.402 28.365 1.00 98.56 179 MET A N 1
ATOM 1439 C CA . MET A 1 179 ? -5.630 5.904 29.627 1.00 98.56 179 MET A CA 1
ATOM 1440 C C . MET A 1 179 ? -6.481 4.863 30.366 1.00 98.56 179 MET A C 1
ATOM 1442 O O . MET A 1 179 ? -6.461 4.835 31.596 1.00 98.56 179 MET A O 1
ATOM 1446 N N . ARG A 1 180 ? -7.218 3.996 29.657 1.00 98.50 180 ARG A N 1
ATOM 1447 C CA . ARG A 1 180 ? -7.938 2.867 30.275 1.00 98.50 180 ARG A CA 1
ATOM 1448 C C . ARG A 1 180 ? -6.977 1.854 30.898 1.00 98.50 180 ARG A C 1
ATOM 1450 O O . ARG A 1 180 ? -7.201 1.493 32.049 1.00 98.50 180 ARG A O 1
ATOM 1457 N N . ASN A 1 181 ? -5.907 1.471 30.198 1.00 98.25 181 ASN A N 1
ATOM 1458 C CA . ASN A 1 181 ? -4.892 0.553 30.731 1.00 98.25 181 ASN A CA 1
ATOM 1459 C C . ASN A 1 181 ? -4.254 1.107 32.015 1.00 98.25 181 ASN A C 1
ATOM 1461 O O . ASN A 1 181 ? -4.212 0.415 33.034 1.00 98.25 181 ASN A O 1
ATOM 1465 N N . LEU A 1 182 ? -3.872 2.389 32.002 1.00 98.38 182 LEU A N 1
ATOM 1466 C CA . LEU A 1 182 ? -3.308 3.069 33.172 1.00 98.38 182 LEU A CA 1
ATOM 1467 C C . LEU A 1 182 ? -4.293 3.098 34.349 1.00 98.38 182 LEU A C 1
ATOM 1469 O O . LEU A 1 182 ? -3.905 2.827 35.483 1.00 98.38 182 LEU A O 1
ATOM 1473 N N . LYS A 1 183 ? -5.579 3.376 34.093 1.00 98.31 183 LYS A N 1
ATOM 1474 C CA . LYS A 1 183 ? -6.633 3.344 35.125 1.00 98.31 183 LYS A CA 1
ATOM 1475 C C . LYS A 1 183 ? -6.840 1.947 35.715 1.00 98.31 183 LYS A C 1
ATOM 1477 O O . LYS A 1 183 ? -7.185 1.849 36.887 1.00 98.31 183 LYS A O 1
ATOM 1482 N N . SER A 1 184 ? -6.624 0.888 34.935 1.00 98.00 184 SER A N 1
ATOM 1483 C CA . SER A 1 184 ? -6.645 -0.498 35.423 1.00 98.00 184 SER A CA 1
ATOM 1484 C C . SER A 1 184 ? -5.325 -0.961 36.056 1.00 98.00 184 SER A C 1
ATOM 1486 O O . SER A 1 184 ? -5.230 -2.114 36.464 1.00 98.00 184 SER A O 1
ATOM 1488 N N . GLY A 1 185 ? -4.315 -0.088 36.152 1.00 98.19 185 GLY A N 1
ATOM 1489 C CA . GLY A 1 185 ? -3.013 -0.390 36.757 1.00 98.19 185 GLY A CA 1
ATOM 1490 C C . GLY A 1 185 ? -1.984 -1.025 35.815 1.00 98.19 185 GLY A C 1
ATOM 1491 O O . GLY A 1 185 ? -0.871 -1.316 36.250 1.00 98.19 185 GLY A O 1
ATOM 1492 N N . ASP A 1 186 ? -2.308 -1.208 34.533 1.00 98.00 186 ASP A N 1
ATOM 1493 C CA . ASP A 1 186 ? -1.353 -1.683 33.532 1.00 98.00 186 ASP A CA 1
ATOM 1494 C C . ASP A 1 186 ? -0.474 -0.520 33.054 1.00 98.00 186 ASP A C 1
ATOM 1496 O O . ASP A 1 186 ? -0.925 0.396 32.362 1.00 98.00 186 ASP A O 1
ATOM 1500 N N . THR A 1 187 ? 0.794 -0.561 33.461 1.00 97.88 187 THR A N 1
ATOM 1501 C CA . THR A 1 187 ? 1.824 0.436 33.136 1.00 97.88 187 THR A CA 1
ATOM 1502 C C . THR A 1 187 ? 2.989 -0.164 32.342 1.00 97.88 187 THR A C 1
ATOM 1504 O O . THR A 1 187 ? 4.006 0.503 32.129 1.00 97.88 187 THR A O 1
ATOM 1507 N N . ALA A 1 188 ? 2.873 -1.423 31.903 1.00 97.19 188 ALA A N 1
ATOM 1508 C CA . ALA A 1 188 ? 3.951 -2.118 31.212 1.00 97.19 188 ALA A CA 1
ATOM 1509 C C . ALA A 1 188 ? 4.198 -1.521 29.815 1.00 97.19 188 ALA A C 1
ATOM 1511 O O . ALA A 1 188 ? 3.274 -1.278 29.043 1.00 97.19 188 ALA A O 1
ATOM 1512 N N . THR A 1 189 ? 5.470 -1.303 29.466 1.00 95.81 189 THR A N 1
ATOM 1513 C CA . THR A 1 189 ? 5.862 -0.665 28.191 1.00 95.81 189 THR A CA 1
ATOM 1514 C C . THR A 1 189 ? 6.913 -1.437 27.398 1.00 95.81 189 THR A C 1
ATOM 1516 O O . THR A 1 189 ? 7.064 -1.200 26.199 1.00 95.81 189 THR A O 1
ATOM 1519 N N . ALA A 1 190 ? 7.622 -2.377 28.025 1.00 94.50 190 ALA A N 1
ATOM 1520 C CA . ALA A 1 190 ? 8.680 -3.149 27.387 1.00 94.50 190 ALA A CA 1
ATOM 1521 C C . ALA A 1 190 ? 8.665 -4.608 27.855 1.00 94.50 190 ALA A C 1
ATOM 1523 O O . ALA A 1 190 ? 8.687 -4.889 29.051 1.00 94.50 190 ALA A O 1
ATOM 1524 N N . ASN A 1 191 ? 8.679 -5.537 26.898 1.00 92.00 191 ASN A N 1
ATOM 1525 C CA . ASN A 1 191 ? 8.995 -6.939 27.152 1.00 92.00 191 ASN A CA 1
ATOM 1526 C C . ASN A 1 191 ? 10.476 -7.170 26.821 1.00 92.00 191 ASN A C 1
ATOM 1528 O O . ASN A 1 191 ? 10.868 -7.085 25.659 1.00 92.00 191 ASN A O 1
ATOM 1532 N N . VAL A 1 192 ? 11.286 -7.462 27.841 1.00 93.06 192 VAL A N 1
ATOM 1533 C CA . VAL A 1 192 ? 12.747 -7.639 27.723 1.00 93.06 192 VAL A CA 1
ATOM 1534 C C . VAL A 1 192 ? 13.197 -9.101 27.802 1.00 93.06 192 VAL A C 1
ATOM 1536 O O . VAL A 1 192 ? 14.391 -9.377 27.846 1.00 93.06 192 VAL A O 1
ATOM 1539 N N . THR A 1 193 ? 12.261 -10.056 27.783 1.00 91.50 193 THR A N 1
ATOM 1540 C CA . THR A 1 193 ? 12.564 -11.497 27.924 1.00 91.50 193 THR A CA 1
ATOM 1541 C C . THR A 1 193 ? 13.499 -12.047 26.842 1.00 91.50 193 THR A C 1
ATOM 1543 O O . THR A 1 193 ? 14.252 -12.976 27.113 1.00 91.50 193 THR A O 1
ATOM 1546 N N . LEU A 1 194 ? 13.487 -11.462 25.639 1.00 88.69 194 LEU A N 1
ATOM 1547 C CA . LEU A 1 194 ? 14.342 -11.841 24.504 1.00 88.69 194 LEU A CA 1
ATOM 1548 C C . LEU A 1 194 ? 15.295 -10.712 24.069 1.00 88.69 194 LEU A C 1
ATOM 1550 O O . LEU A 1 194 ? 15.708 -10.669 22.910 1.00 88.69 194 LEU A O 1
ATOM 1554 N N . TRP A 1 195 ? 15.634 -9.790 24.979 1.00 86.50 195 TRP A N 1
ATOM 1555 C CA . TRP A 1 195 ? 16.527 -8.662 24.677 1.00 86.50 195 TRP A CA 1
ATOM 1556 C C . TRP A 1 195 ? 17.905 -9.123 24.175 1.00 86.50 195 TRP A C 1
ATOM 1558 O O . TRP A 1 195 ? 18.404 -8.620 23.171 1.00 86.50 195 TRP A O 1
ATOM 1568 N N . GLU A 1 196 ? 18.476 -10.141 24.820 1.00 81.94 196 GLU A N 1
ATOM 1569 C CA . GLU A 1 196 ? 19.748 -10.758 24.437 1.00 81.94 196 GLU A CA 1
ATOM 1570 C C . GLU A 1 196 ? 19.505 -11.927 23.462 1.00 81.94 196 GLU A C 1
ATOM 1572 O O . GLU A 1 196 ? 19.491 -13.095 23.854 1.00 81.94 196 GLU A O 1
ATOM 1577 N N . THR A 1 197 ? 19.265 -11.639 22.180 1.00 71.00 197 THR A N 1
ATOM 1578 C CA . THR A 1 197 ? 19.073 -12.665 21.132 1.00 71.00 197 THR A CA 1
ATOM 1579 C C . THR A 1 197 ? 20.265 -12.743 20.174 1.00 71.00 197 THR A C 1
ATOM 1581 O O . THR A 1 197 ? 20.833 -11.723 19.794 1.00 71.00 197 THR A O 1
ATOM 1584 N N . ARG A 1 198 ? 20.655 -13.968 19.773 1.00 56.22 198 ARG A N 1
ATOM 1585 C CA . ARG A 1 198 ? 21.830 -14.204 18.906 1.00 56.22 198 ARG A CA 1
ATOM 1586 C C . ARG A 1 198 ? 21.513 -14.316 17.410 1.00 56.22 198 ARG A C 1
ATOM 1588 O O . ARG A 1 198 ? 22.350 -13.882 16.640 1.00 56.22 198 ARG A O 1
ATOM 1595 N N . TYR A 1 199 ? 20.346 -14.828 16.997 1.00 54.28 199 TYR A N 1
ATOM 1596 C CA . TYR A 1 199 ? 19.910 -14.872 15.585 1.00 54.28 199 TYR A CA 1
ATOM 1597 C C . TYR A 1 199 ? 18.382 -15.023 15.464 1.00 54.28 199 TYR A C 1
ATOM 1599 O O . TYR A 1 199 ? 17.811 -15.915 16.089 1.00 54.28 199 TYR A O 1
ATOM 1607 N N . LEU A 1 200 ? 17.731 -14.195 14.633 1.00 57.34 200 LEU A N 1
ATOM 1608 C CA . LEU A 1 200 ? 16.325 -14.328 14.208 1.00 57.34 200 LEU A CA 1
ATOM 1609 C C . LEU A 1 200 ? 16.146 -13.771 12.780 1.00 57.34 200 LEU A C 1
ATOM 1611 O O . LEU A 1 200 ? 16.620 -12.675 12.483 1.00 57.34 200 LEU A O 1
ATOM 1615 N N . ALA A 1 201 ? 15.407 -14.480 11.921 1.00 54.06 201 ALA A N 1
ATOM 1616 C CA . ALA A 1 201 ? 14.864 -13.936 10.672 1.00 54.06 201 ALA A CA 1
ATOM 1617 C C . ALA A 1 201 ? 13.400 -13.516 10.902 1.00 54.06 201 ALA A C 1
ATOM 1619 O O . ALA A 1 201 ? 12.608 -14.301 11.418 1.00 54.06 201 ALA A O 1
ATOM 1620 N N . TYR A 1 202 ? 13.025 -12.284 10.543 1.00 55.44 202 TYR A N 1
ATOM 1621 C CA . TYR A 1 202 ? 11.676 -11.746 10.780 1.00 55.44 202 TYR A CA 1
ATOM 1622 C C . TYR A 1 202 ? 11.188 -10.880 9.610 1.00 55.44 202 TYR A C 1
ATOM 1624 O O . TYR A 1 202 ? 11.979 -10.227 8.928 1.00 55.44 202 TYR A O 1
ATOM 1632 N N . ILE A 1 203 ? 9.867 -10.831 9.395 1.00 48.00 203 ILE A N 1
ATOM 1633 C CA . ILE A 1 203 ? 9.234 -9.827 8.529 1.00 48.00 203 ILE A CA 1
ATOM 1634 C C . ILE A 1 203 ? 8.687 -8.695 9.391 1.00 48.00 203 ILE A C 1
ATOM 1636 O O . ILE A 1 203 ? 7.611 -8.803 9.973 1.00 48.00 203 ILE A O 1
ATOM 1640 N N . GLY A 1 204 ? 9.360 -7.549 9.355 1.00 51.44 204 GLY A N 1
ATOM 1641 C CA . GLY A 1 204 ? 8.751 -6.289 9.759 1.00 51.44 204 GLY A CA 1
ATOM 1642 C C . GLY A 1 204 ? 7.953 -5.685 8.606 1.00 51.44 204 GLY A C 1
ATOM 1643 O O . GLY A 1 204 ? 8.531 -5.273 7.597 1.00 51.44 204 GLY A O 1
ATOM 1644 N N . LYS A 1 205 ? 6.630 -5.547 8.754 1.00 49.69 205 LYS A N 1
ATOM 1645 C CA . LYS A 1 205 ? 5.926 -4.496 8.005 1.00 49.69 205 LYS A CA 1
ATOM 1646 C C . LYS A 1 205 ? 6.421 -3.155 8.545 1.00 49.69 205 LYS A C 1
ATOM 1648 O O . LYS A 1 205 ? 6.513 -2.977 9.760 1.00 49.69 205 LYS A O 1
ATOM 1653 N N . ARG A 1 206 ? 6.772 -2.209 7.671 1.00 43.59 206 ARG A N 1
ATOM 1654 C CA . ARG A 1 206 ? 7.098 -0.861 8.146 1.00 43.59 206 ARG A CA 1
ATOM 1655 C C . ARG A 1 206 ? 5.816 -0.192 8.640 1.00 43.59 206 ARG A C 1
ATOM 1657 O O . ARG A 1 206 ? 4.887 0.000 7.862 1.00 43.59 206 ARG A O 1
ATOM 1664 N N . ARG A 1 207 ? 5.836 0.138 9.934 1.00 37.44 207 ARG A N 1
ATOM 1665 C CA . ARG A 1 207 ? 4.862 0.927 10.694 1.00 37.44 207 ARG A CA 1
ATOM 1666 C C . ARG A 1 207 ? 4.536 2.211 9.920 1.00 37.44 207 ARG A C 1
ATOM 1668 O O . ARG A 1 207 ? 5.458 2.969 9.633 1.00 37.44 207 ARG A O 1
ATOM 1675 N N . TRP A 1 208 ? 3.271 2.414 9.554 1.00 39.59 208 TRP A N 1
ATOM 1676 C CA . TRP A 1 208 ? 2.737 3.632 8.917 1.00 39.59 208 TRP A CA 1
ATOM 1677 C C . TRP A 1 208 ? 3.628 4.304 7.864 1.00 39.59 208 TRP A C 1
ATOM 1679 O O . TRP A 1 208 ? 4.360 5.255 8.137 1.00 39.59 208 TRP A O 1
ATOM 1689 N N . PHE A 1 209 ? 3.474 3.893 6.605 1.00 56.59 209 PHE A N 1
ATOM 1690 C CA . PHE A 1 209 ? 3.953 4.686 5.478 1.00 56.59 209 PHE A CA 1
ATOM 1691 C C . PHE A 1 209 ? 2.775 5.435 4.850 1.00 56.59 209 PHE A C 1
ATOM 1693 O O . PHE A 1 209 ? 1.913 4.840 4.198 1.00 56.59 209 PHE A O 1
ATOM 1700 N N . GLN A 1 210 ? 2.745 6.763 5.026 1.00 52.62 210 GLN A N 1
ATOM 1701 C CA . GLN A 1 210 ? 1.680 7.636 4.501 1.00 52.62 210 GLN A CA 1
ATOM 1702 C C . GLN A 1 210 ? 1.396 7.377 3.011 1.00 52.62 210 GLN A C 1
ATOM 1704 O O . GLN A 1 210 ? 0.252 7.453 2.563 1.00 52.62 210 GLN A O 1
ATOM 1709 N N . ARG A 1 211 ? 2.427 7.000 2.241 1.00 73.31 211 ARG A N 1
ATOM 1710 C CA . ARG A 1 211 ? 2.328 6.788 0.792 1.00 73.31 211 ARG A CA 1
ATOM 1711 C C . ARG A 1 211 ? 1.853 5.392 0.370 1.00 73.31 211 ARG A C 1
ATOM 1713 O O . ARG A 1 211 ? 1.639 5.207 -0.818 1.00 73.31 211 ARG A O 1
ATOM 1720 N N . GLY A 1 212 ? 1.654 4.429 1.280 1.00 71.69 212 GLY A N 1
ATOM 1721 C CA . GLY A 1 212 ? 1.110 3.113 0.911 1.00 71.69 212 GLY A CA 1
ATOM 1722 C C . GLY A 1 212 ? 1.770 1.908 1.568 1.00 71.69 212 GLY A C 1
ATOM 1723 O O . GLY A 1 212 ? 2.515 2.029 2.532 1.00 71.69 212 GLY A O 1
ATOM 1724 N N . ALA A 1 213 ? 1.471 0.727 1.032 1.00 67.62 213 ALA A N 1
ATOM 1725 C CA . ALA A 1 213 ? 2.071 -0.529 1.452 1.00 67.62 213 ALA A CA 1
ATOM 1726 C C . ALA A 1 213 ? 3.559 -0.567 1.059 1.00 67.62 213 ALA A C 1
ATOM 1728 O O . ALA A 1 213 ? 3.897 -0.489 -0.119 1.00 67.62 213 ALA A O 1
ATOM 1729 N N . ALA A 1 214 ? 4.448 -0.687 2.045 1.00 55.50 214 ALA A N 1
ATOM 1730 C CA . ALA A 1 214 ? 5.889 -0.794 1.834 1.00 55.50 214 ALA A CA 1
ATOM 1731 C C . ALA A 1 214 ? 6.464 -1.932 2.681 1.00 55.50 214 ALA A C 1
ATOM 1733 O O . ALA A 1 214 ? 6.096 -2.109 3.845 1.00 55.50 214 ALA A O 1
ATOM 1734 N N . ARG A 1 215 ? 7.400 -2.693 2.107 1.00 61.84 215 ARG A N 1
ATOM 1735 C CA . ARG A 1 215 ? 8.102 -3.785 2.792 1.00 61.84 215 ARG A CA 1
ATOM 1736 C C . ARG A 1 215 ? 9.594 -3.476 2.912 1.00 61.84 215 ARG A C 1
ATOM 1738 O O . ARG A 1 215 ? 10.160 -2.716 2.127 1.00 61.84 215 ARG A O 1
ATOM 1745 N N . ARG A 1 216 ? 10.228 -4.026 3.945 1.00 47.25 216 ARG A N 1
ATOM 1746 C CA . ARG A 1 216 ? 11.679 -4.210 4.019 1.00 47.25 216 ARG A CA 1
ATOM 1747 C C . ARG A 1 216 ? 11.911 -5.611 4.568 1.00 47.25 216 ARG A C 1
ATOM 1749 O O . ARG A 1 216 ? 11.329 -5.950 5.592 1.00 47.25 216 ARG A O 1
ATOM 1756 N N . ALA A 1 217 ? 12.713 -6.403 3.882 1.00 50.47 217 ALA A N 1
ATOM 1757 C CA . ALA A 1 217 ? 13.294 -7.619 4.427 1.00 50.47 217 ALA A CA 1
ATOM 1758 C C . ALA A 1 217 ? 14.812 -7.410 4.455 1.00 50.47 217 ALA A C 1
ATOM 1760 O O . ALA A 1 217 ? 15.351 -6.701 3.603 1.00 50.47 217 ALA A O 1
A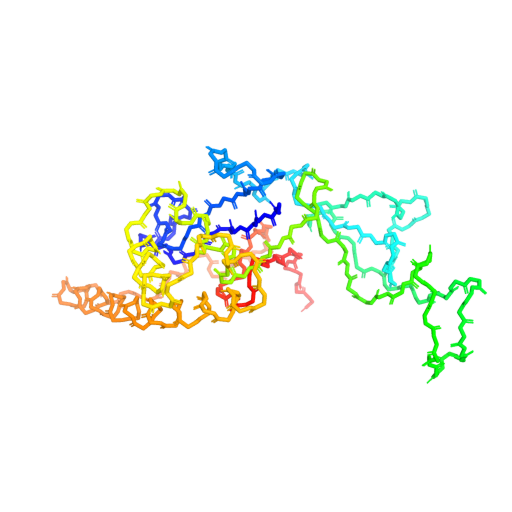TOM 1761 N N . GLY A 1 218 ? 15.476 -7.941 5.470 1.00 41.28 218 GLY A N 1
ATOM 1762 C CA . GLY A 1 218 ? 16.927 -7.912 5.584 1.00 41.28 218 GLY A CA 1
ATOM 1763 C C . GLY A 1 218 ? 17.375 -8.782 6.757 1.00 41.28 218 GLY A C 1
ATOM 1764 O O . GLY A 1 218 ? 16.620 -8.888 7.729 1.00 41.28 218 GLY A O 1
ATOM 1765 N N . PRO A 1 219 ? 18.556 -9.414 6.675 1.00 38.62 219 PRO A N 1
ATOM 1766 C CA . PRO A 1 219 ? 19.176 -10.048 7.830 1.00 38.62 219 PRO A CA 1
ATOM 1767 C C . PRO A 1 219 ? 19.531 -8.987 8.885 1.00 38.62 219 PRO A C 1
ATOM 1769 O O . PRO A 1 219 ? 19.872 -7.849 8.555 1.00 38.62 219 PRO A O 1
ATOM 1772 N N . LEU A 1 220 ? 19.428 -9.354 10.162 1.00 39.69 220 LEU A N 1
ATOM 1773 C CA . LEU A 1 220 ? 19.999 -8.593 11.272 1.00 39.69 220 LEU A CA 1
ATOM 1774 C C . LEU A 1 220 ? 21.420 -9.113 11.516 1.00 39.69 220 LEU A C 1
ATOM 1776 O O . LEU A 1 220 ? 21.644 -9.839 12.477 1.00 39.69 220 LEU A O 1
ATOM 1780 N N . ASP A 1 221 ? 22.365 -8.761 10.648 1.00 31.45 221 ASP A N 1
ATOM 1781 C CA . ASP A 1 221 ? 23.782 -8.996 10.932 1.00 31.45 221 ASP A CA 1
ATOM 1782 C C . ASP A 1 221 ? 24.366 -7.770 11.638 1.00 31.45 221 ASP A C 1
ATOM 1784 O O . ASP A 1 221 ? 24.297 -6.644 11.134 1.00 31.45 221 ASP A O 1
ATOM 1788 N N . LYS A 1 222 ? 24.936 -7.990 12.825 1.00 37.88 222 LYS A N 1
ATOM 1789 C CA . LYS A 1 222 ? 25.892 -7.065 13.434 1.00 37.88 222 LYS A CA 1
ATOM 1790 C C . LYS A 1 222 ? 27.294 -7.551 13.075 1.00 37.88 222 LYS A C 1
ATOM 1792 O O . LYS A 1 222 ? 27.655 -8.664 13.447 1.00 37.88 222 LYS A O 1
ATOM 1797 N N . ASN A 1 223 ? 28.068 -6.696 12.413 1.00 33.09 223 ASN A N 1
ATOM 1798 C CA . ASN A 1 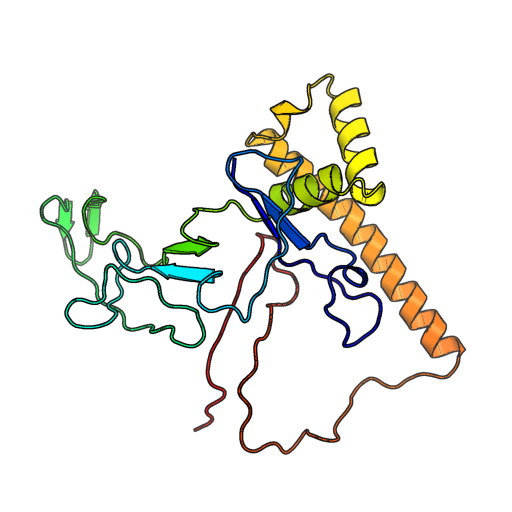223 ? 29.470 -6.556 12.804 1.00 33.09 223 ASN A CA 1
ATOM 1799 C C . ASN A 1 223 ? 29.512 -5.794 14.131 1.00 33.09 223 ASN A C 1
ATOM 1801 O O . ASN A 1 223 ? 28.695 -4.852 14.277 1.00 33.09 223 ASN A O 1
#

Foldseek 3Di:
DKFAAQAADFQDPPDSDQVRGPFHGFIDPPPPLLDTHGADLPDFLFKWWACFQAQADPDDPCRGPTGRQVRDDGHGHDDADPPFDDDPVDGPDGDRVGHGYNDIQIDGNNHRHAWALLRRLSNCCSVVPCLSVVLLVVVCVVVVHDPCPLVDPVVRVSSLVSVVVVVVVVVVVVVVVVVVCVVVVNPDDDDCPCVPPDFDFDWDFPHDDNRGGDGHGDGPDDD

pLDDT: mean 90.53, std 15.51, range [31.45, 98.69]

Organism: Salmonella enterica I (NCBI:txid59201)

Sequence (223 aa):
MNLLAYGEFPDNPNDYSASNLLLPRGAIINGRFDEIHPVDLTAPDEIQEFVTHSWYTYGNGNNDKGLHPWDGLTEPQLVMGEHYKGTKTFIEQVDESAKYSWIKSPRWKGHAMEVGPLARYLIGYHQNKPEFKEPVDQLLSVLKLPKEALFSTLGRTAARALESVWAGNTLQYFFDRLMRNLKSGDTATANVTLWETRYLAYIGKRRWFQRGAARRAGPLDKN

Secondary structure (DSSP, 8-state):
--EEEEEEEESSTT--STTTEEEEEEEE-TT-TT--B---SS-TTTEEEE-TTBSEE-STT-TTS-B-TTS---EE-----TT-EEETTEEEE--TTS--BSS-EEEETTB--B-SHHHHHHHHHHTT-HHHHHHHHHHHHHHT--GGGGSSHHHHHHHHHHHHHHHHHHHHHHHHHHHHHHHTT-------TTSS-S-----PBPS--TTS--B--------